Protein AF-A0AAW1GPB8-F1 (afdb_monomer_lite)

Sequence (191 aa):
MKRQASEWEELHIPHSIRSIVCLNLPSFSGGLN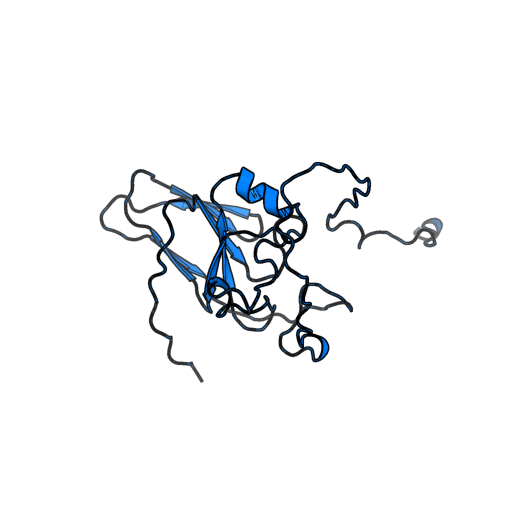PWGTPNKNKKRDRNFTPPYVDDGLIEVVGFRDAWHGLVLYAPNGHGTRLAQANRVRFEFRKGAADHTFMRIDGEPWKQPLPVDDDTVVVEISHHGQVNMLATHGCRSQSIRDPSSIDYGTNEDDKEDDASTAEGEEWRKFGAADTFKIPDEVDISHLS

pLDDT: mean 78.83, std 20.44, range [31.64, 97.62]

Foldseek 3Di:
DPDPDDDDDDFDDPPLFDDKDKDLFCADDLRFGQPFQQDCVDPQRVPPHDHANPPLKIWMFTDRDVVLVCLSVPVRRHGHGRDIGNKDKDKAADDPDQWDWDDDPRRTDTGGGDPDRDIDMDMDHDDDDDDDDDDPPDSNHHPPPPVPPDPPPCPDDDPDDDDDDDDDDPPRRDPCVVVDDPPPDDPPPVD

Radius of gyration: 20.55 Å; chains: 1; bounding box: 51×50×59 Å

Structure (mmCIF, N/CA/C/O backbone):
data_AF-A0AAW1GPB8-F1
#
_entry.id   AF-A0AAW1GPB8-F1
#
loop_
_atom_site.group_PDB
_atom_site.id
_atom_site.type_symbol
_atom_site.label_atom_id
_atom_site.label_alt_id
_atom_site.label_comp_id
_atom_site.label_asym_id
_atom_site.label_entity_id
_atom_site.label_seq_id
_atom_site.pdbx_PDB_ins_code
_atom_site.Cartn_x
_atom_site.Cartn_y
_atom_site.Cartn_z
_atom_site.occupancy
_atom_site.B_iso_or_equiv
_atom_site.auth_seq_id
_atom_site.auth_comp_id
_atom_site.auth_asym_id
_atom_site.auth_atom_id
_atom_site.pdbx_PDB_model_num
ATOM 1 N N . MET A 1 1 ? -14.294 -19.078 -14.715 1.00 32.28 1 MET A N 1
ATOM 2 C CA . MET A 1 1 ? -14.268 -19.894 -13.480 1.00 32.28 1 MET A CA 1
ATOM 3 C C . MET A 1 1 ? -14.048 -18.965 -12.293 1.00 32.28 1 MET A C 1
ATOM 5 O O . MET A 1 1 ? -12.993 -18.352 -12.221 1.00 32.28 1 MET A O 1
ATOM 9 N N . LYS A 1 2 ? -15.044 -18.785 -11.415 1.00 34.56 2 LYS A N 1
ATOM 10 C CA . LYS A 1 2 ? -14.870 -18.048 -10.152 1.00 34.56 2 LYS A CA 1
ATOM 11 C C . LYS A 1 2 ? -13.983 -18.911 -9.248 1.00 34.56 2 LYS A C 1
ATOM 13 O O . LYS A 1 2 ? -14.438 -19.958 -8.799 1.00 34.56 2 LYS A O 1
ATOM 18 N N . ARG A 1 3 ? -12.711 -18.537 -9.063 1.00 44.81 3 ARG A N 1
ATOM 19 C CA . ARG A 1 3 ? -11.852 -19.151 -8.038 1.00 44.81 3 ARG A CA 1
ATOM 20 C C . ARG A 1 3 ? -12.560 -18.974 -6.689 1.00 44.81 3 ARG A C 1
ATOM 22 O O . ARG A 1 3 ? -13.048 -17.877 -6.419 1.00 44.81 3 ARG A O 1
ATOM 29 N N . GLN A 1 4 ? -12.680 -20.049 -5.905 1.00 45.06 4 GLN A N 1
ATOM 30 C CA . GLN A 1 4 ? -13.148 -19.976 -4.517 1.00 45.06 4 GLN A CA 1
ATOM 31 C C . GLN A 1 4 ? -12.375 -18.854 -3.821 1.00 45.06 4 GLN A C 1
ATOM 33 O O . GLN A 1 4 ? -11.147 -18.826 -3.901 1.00 45.06 4 GLN A O 1
ATOM 38 N N . ALA A 1 5 ? -13.091 -17.900 -3.226 1.00 53.66 5 ALA A N 1
ATOM 39 C CA . ALA A 1 5 ? -12.458 -16.878 -2.410 1.00 53.66 5 ALA A CA 1
ATOM 40 C C . ALA A 1 5 ? -11.720 -17.603 -1.280 1.00 53.66 5 ALA A C 1
ATOM 42 O O . ALA A 1 5 ? -12.337 -18.367 -0.537 1.00 53.66 5 ALA A O 1
ATOM 43 N N . SER A 1 6 ? -10.402 -17.422 -1.215 1.00 67.88 6 SER A N 1
ATOM 44 C CA . SER A 1 6 ? -9.627 -17.758 -0.027 1.00 67.88 6 SER A CA 1
ATOM 45 C C . SER A 1 6 ? -10.267 -17.073 1.180 1.00 67.88 6 SER A C 1
ATOM 47 O O . SER A 1 6 ? -10.778 -15.957 1.058 1.00 67.88 6 SER A O 1
ATOM 49 N N . GLU A 1 7 ? -10.273 -17.754 2.320 1.00 84.38 7 GLU A N 1
ATOM 50 C CA . GLU A 1 7 ? -10.731 -17.185 3.585 1.00 84.38 7 GLU A CA 1
ATOM 51 C C . GLU A 1 7 ? -9.918 -15.922 3.922 1.00 84.38 7 GLU A C 1
ATOM 53 O O . GLU A 1 7 ? -8.749 -15.810 3.544 1.00 84.38 7 GLU A O 1
ATOM 58 N N . TRP A 1 8 ? -10.551 -14.944 4.572 1.00 91.00 8 TRP A N 1
ATOM 59 C CA . TRP A 1 8 ? -9.852 -13.746 5.034 1.00 91.00 8 TRP A CA 1
ATOM 60 C C . TRP A 1 8 ? -8.882 -14.125 6.155 1.00 91.00 8 TRP A C 1
ATOM 62 O O . TRP A 1 8 ? -9.283 -14.771 7.119 1.00 91.00 8 TRP A O 1
ATOM 72 N N . GLU A 1 9 ? -7.628 -13.692 6.046 1.00 92.69 9 GLU A N 1
ATOM 73 C CA . GLU A 1 9 ? -6.621 -13.867 7.093 1.00 92.69 9 GLU A CA 1
ATOM 74 C C . GLU A 1 9 ? -6.455 -12.559 7.874 1.00 92.69 9 GLU A C 1
ATOM 76 O O . GLU A 1 9 ? -6.251 -11.492 7.286 1.00 92.69 9 GLU A O 1
ATOM 81 N N . GLU A 1 10 ? -6.554 -12.626 9.204 1.00 94.44 10 GLU A N 1
ATOM 82 C CA . GLU A 1 10 ? -6.296 -11.465 10.055 1.00 94.44 10 GLU A CA 1
ATOM 83 C C . GLU A 1 10 ? -4.803 -11.123 10.057 1.00 94.44 10 GLU A C 1
ATOM 85 O O . GLU A 1 10 ? -3.957 -11.908 10.486 1.00 94.44 10 GLU A O 1
ATOM 90 N N . LEU A 1 11 ? -4.478 -9.906 9.622 1.00 93.94 11 LEU A N 1
ATOM 91 C CA . LEU A 1 11 ? -3.113 -9.402 9.636 1.00 93.94 11 LEU A CA 1
ATOM 92 C C . LEU A 1 11 ? -2.834 -8.655 10.943 1.00 93.94 11 LEU A C 1
ATOM 94 O O . LEU A 1 11 ? -3.379 -7.577 11.188 1.00 93.94 11 LEU A O 1
ATOM 98 N N . HIS A 1 12 ? -1.934 -9.190 11.767 1.00 94.44 12 HIS A N 1
ATOM 99 C CA . HIS A 1 12 ? -1.470 -8.482 12.956 1.00 94.44 12 HIS A CA 1
ATOM 100 C C . HIS A 1 12 ? -0.603 -7.275 12.566 1.00 94.44 12 HIS A C 1
ATOM 102 O O . HIS A 1 12 ? 0.510 -7.428 12.060 1.00 94.44 12 HIS A O 1
ATOM 108 N N . ILE A 1 13 ? -1.094 -6.068 12.847 1.00 94.25 13 ILE A N 1
ATOM 109 C CA . ILE A 1 13 ? -0.357 -4.822 12.625 1.00 94.25 13 ILE A CA 1
ATOM 110 C C . ILE A 1 13 ? 0.398 -4.444 13.907 1.00 94.25 13 ILE A C 1
ATOM 112 O O . ILE A 1 13 ? -0.242 -4.214 14.936 1.00 94.25 13 ILE A O 1
ATOM 116 N N . PRO A 1 14 ? 1.740 -4.325 13.877 1.00 94.25 14 PRO A N 1
ATOM 117 C CA . PRO A 1 14 ? 2.493 -3.877 15.041 1.00 94.25 14 PRO A CA 1
ATOM 118 C C . PRO A 1 14 ? 2.040 -2.487 15.501 1.00 94.25 14 PRO A C 1
ATOM 120 O O . PRO A 1 14 ? 1.915 -1.576 14.685 1.00 94.25 14 PRO A O 1
ATOM 123 N N . HIS A 1 15 ? 1.904 -2.281 16.815 1.00 93.69 15 HIS A N 1
ATOM 124 C CA . HIS A 1 15 ? 1.490 -0.994 17.406 1.00 93.69 15 HIS A CA 1
ATOM 125 C C . HIS A 1 15 ? 2.378 0.207 17.029 1.00 93.69 15 HIS A C 1
ATOM 127 O O . HIS A 1 15 ? 1.981 1.355 17.214 1.00 93.69 15 HIS A O 1
ATOM 133 N N . SER A 1 16 ? 3.595 -0.037 16.535 1.00 95.94 16 SER A N 1
ATOM 134 C CA . SER A 1 16 ? 4.501 1.010 16.059 1.00 95.94 16 SER A CA 1
ATOM 135 C C . SER A 1 16 ? 4.127 1.565 14.683 1.00 95.94 16 SER A C 1
ATOM 137 O O . SER A 1 16 ? 4.617 2.634 14.330 1.00 95.94 16 SER A O 1
ATOM 139 N N . ILE A 1 17 ? 3.286 0.877 13.906 1.00 97.06 17 ILE A N 1
ATOM 140 C CA . ILE A 1 17 ? 2.813 1.344 12.602 1.00 97.06 17 ILE A CA 1
ATOM 141 C C . ILE A 1 17 ? 1.702 2.377 12.806 1.00 97.06 17 ILE A C 1
ATOM 143 O O . ILE A 1 17 ? 0.702 2.111 13.467 1.00 97.06 17 ILE A O 1
ATOM 147 N N . ARG A 1 18 ? 1.882 3.566 12.226 1.00 95.12 18 ARG A N 1
ATOM 148 C CA . ARG A 1 18 ? 0.949 4.700 12.316 1.00 95.12 18 ARG A CA 1
ATOM 149 C C . ARG A 1 18 ? 0.278 5.048 10.994 1.00 95.12 18 ARG A C 1
ATOM 151 O O . ARG A 1 18 ? -0.727 5.751 10.998 1.00 95.12 18 ARG A O 1
ATOM 158 N N . SER A 1 19 ? 0.813 4.574 9.874 1.00 95.38 19 SER A N 1
ATOM 159 C CA . SER A 1 19 ? 0.170 4.699 8.568 1.00 95.38 19 SER A CA 1
ATOM 160 C C . SER A 1 19 ? 0.422 3.465 7.714 1.00 95.38 19 SER A C 1
ATOM 162 O O . SER A 1 19 ? 1.450 2.799 7.842 1.00 95.38 19 SER A O 1
ATOM 164 N N . ILE A 1 20 ? -0.548 3.163 6.856 1.00 97.00 20 ILE A N 1
ATOM 165 C CA . ILE A 1 20 ? -0.522 2.037 5.927 1.00 97.00 20 ILE A CA 1
ATOM 166 C C . ILE A 1 20 ? -0.700 2.593 4.516 1.00 97.00 20 ILE A C 1
ATOM 168 O O . ILE A 1 20 ? -1.524 3.478 4.289 1.00 97.00 20 ILE A O 1
ATOM 172 N N . VAL A 1 21 ? 0.077 2.063 3.579 1.00 96.56 21 VAL A N 1
ATOM 173 C CA . VAL A 1 21 ? 0.001 2.349 2.150 1.00 96.56 21 VAL A CA 1
ATOM 174 C C . VAL A 1 21 ? -0.258 1.030 1.433 1.00 96.56 21 VAL A C 1
ATOM 176 O O . VAL A 1 21 ? 0.489 0.073 1.621 1.00 96.56 21 VAL A O 1
ATOM 179 N N . CYS A 1 22 ? -1.322 0.983 0.636 1.00 97.44 22 CYS A N 1
ATOM 180 C CA . CYS A 1 22 ? -1.606 -0.124 -0.275 1.00 97.44 22 CYS A CA 1
ATOM 181 C C . CYS A 1 22 ? -1.213 0.305 -1.688 1.00 97.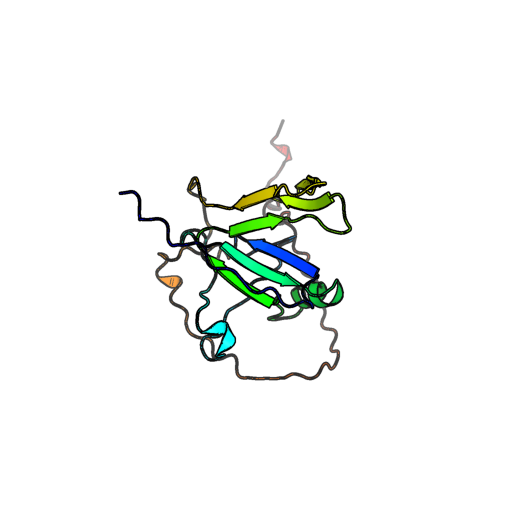44 22 CYS A C 1
ATOM 183 O O . CYS A 1 22 ? -1.585 1.401 -2.111 1.00 97.44 22 CYS A O 1
ATOM 185 N N . LEU A 1 23 ? -0.460 -0.526 -2.400 1.00 96.06 23 LEU A N 1
ATOM 186 C CA . LEU A 1 23 ? 0.069 -0.210 -3.723 1.00 96.06 23 LEU A CA 1
ATOM 187 C C . LEU A 1 23 ? -0.402 -1.252 -4.729 1.00 96.06 23 LEU A C 1
ATOM 189 O O . LEU A 1 23 ? -0.377 -2.442 -4.450 1.00 96.06 23 LEU A O 1
ATOM 193 N N . ASN A 1 24 ? -0.805 -0.770 -5.899 1.00 94.12 24 ASN A N 1
ATOM 194 C CA . ASN A 1 24 ? -1.038 -1.573 -7.103 1.00 94.12 24 ASN A CA 1
ATOM 195 C C . ASN A 1 24 ? 0.069 -1.345 -8.155 1.00 94.12 24 ASN A C 1
ATOM 197 O O . ASN A 1 24 ? 0.104 -1.982 -9.201 1.00 94.12 24 ASN A O 1
ATOM 201 N N . LEU A 1 25 ? 0.938 -0.358 -7.920 1.00 92.19 25 LEU A N 1
ATOM 202 C CA . LEU A 1 25 ? 2.023 0.030 -8.813 1.00 92.19 25 LEU A CA 1
ATOM 203 C C . LEU A 1 25 ? 3.332 0.107 -8.019 1.00 92.19 25 LEU A C 1
ATOM 205 O O . LEU A 1 25 ? 3.315 0.511 -6.854 1.00 92.19 25 LEU A O 1
ATOM 209 N N . PRO A 1 26 ? 4.488 -0.152 -8.656 1.00 88.19 26 PRO A N 1
ATOM 210 C CA . PRO A 1 26 ? 5.798 -0.177 -7.995 1.00 88.19 26 PRO A CA 1
ATOM 211 C C . PRO A 1 26 ? 6.351 1.223 -7.660 1.00 88.19 26 PRO A C 1
ATOM 213 O O . PRO A 1 26 ? 7.554 1.409 -7.441 1.00 88.19 26 PRO A O 1
ATOM 216 N N . SER A 1 27 ? 5.498 2.248 -7.676 1.00 88.88 27 SER A N 1
ATOM 217 C CA . SER A 1 27 ? 5.865 3.629 -7.388 1.00 88.88 27 SER A CA 1
ATOM 218 C C . SER A 1 27 ? 4.756 4.370 -6.652 1.00 88.88 27 SER A C 1
ATOM 220 O O . SER A 1 27 ? 3.581 4.223 -6.977 1.00 88.88 27 SER A O 1
ATOM 222 N N . PHE A 1 28 ? 5.151 5.229 -5.720 1.00 88.06 28 PHE A N 1
ATOM 223 C CA . PHE A 1 28 ? 4.284 6.043 -4.876 1.00 88.06 28 PHE A CA 1
ATOM 224 C C . PHE A 1 28 ? 4.793 7.489 -4.839 1.00 88.06 28 PHE A C 1
ATOM 226 O O . PHE A 1 28 ? 5.998 7.701 -4.882 1.00 88.06 28 PHE A O 1
ATOM 233 N N . SER A 1 29 ? 3.892 8.475 -4.746 1.00 79.56 29 SER A N 1
ATOM 234 C CA . SER A 1 29 ? 4.183 9.895 -4.450 1.00 79.56 29 SER A CA 1
ATOM 235 C C . SER A 1 29 ? 5.497 10.441 -5.036 1.00 79.56 29 SER A C 1
ATOM 237 O O . SER A 1 29 ? 6.520 10.483 -4.355 1.00 79.56 29 SER A O 1
ATOM 239 N N . GLY A 1 30 ? 5.475 10.891 -6.292 1.00 84.38 30 GLY A N 1
ATOM 240 C CA . GLY A 1 30 ? 6.669 11.457 -6.937 1.00 84.38 30 GLY A CA 1
ATOM 241 C C . GLY A 1 30 ? 7.707 10.415 -7.375 1.00 84.38 30 GLY A C 1
ATOM 242 O O . GLY A 1 30 ? 8.825 10.777 -7.716 1.00 84.38 30 GLY A O 1
ATOM 243 N N . GLY A 1 31 ? 7.344 9.127 -7.394 1.00 88.75 31 GLY A N 1
ATOM 244 C CA . GLY A 1 31 ? 8.199 8.051 -7.902 1.00 88.75 31 GLY A CA 1
ATOM 245 C C . GLY A 1 31 ? 8.978 7.287 -6.829 1.00 88.75 31 GLY A C 1
ATOM 246 O O . GLY A 1 31 ? 9.841 6.484 -7.163 1.00 88.75 31 GLY A O 1
ATOM 247 N N . LEU A 1 32 ? 8.684 7.467 -5.547 1.00 92.81 32 LEU A N 1
ATOM 248 C CA . LEU A 1 32 ? 9.299 6.700 -4.460 1.00 92.81 32 LEU A CA 1
ATOM 249 C C . LEU A 1 32 ? 8.911 5.214 -4.524 1.00 92.81 32 LEU A C 1
ATOM 251 O O . LEU A 1 32 ? 7.878 4.862 -5.093 1.00 92.81 32 LEU A O 1
ATOM 255 N N . ASN A 1 33 ? 9.728 4.329 -3.945 1.00 93.69 33 ASN A N 1
ATOM 256 C CA . ASN A 1 33 ? 9.451 2.888 -3.876 1.00 93.69 33 ASN A CA 1
ATOM 257 C C . ASN A 1 33 ? 9.304 2.410 -2.417 1.00 93.69 33 ASN A C 1
ATOM 259 O O . ASN A 1 33 ? 10.260 1.903 -1.834 1.00 93.69 33 ASN A O 1
ATOM 263 N N . PRO A 1 34 ? 8.114 2.540 -1.812 1.00 95.12 34 PRO A N 1
ATOM 264 C CA . PRO A 1 34 ? 7.888 2.099 -0.439 1.00 95.12 34 PRO A CA 1
ATOM 265 C C . PRO A 1 34 ? 7.947 0.579 -0.247 1.00 95.12 34 PRO A C 1
ATOM 267 O O . PRO A 1 34 ? 8.213 0.140 0.871 1.00 95.12 34 PRO A O 1
ATOM 270 N N . TRP A 1 35 ? 7.749 -0.220 -1.302 1.00 95.62 35 TRP A N 1
ATOM 271 C CA . TRP A 1 35 ? 7.911 -1.675 -1.234 1.00 95.62 35 TRP A CA 1
ATOM 272 C C . TRP A 1 35 ? 9.380 -2.103 -1.269 1.00 95.62 35 TRP A C 1
ATOM 274 O O . TRP A 1 35 ? 9.752 -3.073 -0.613 1.00 95.62 35 TRP A O 1
ATOM 284 N N . GLY A 1 36 ? 10.238 -1.379 -1.990 1.00 92.50 36 GLY A N 1
ATOM 285 C CA . GLY A 1 36 ? 11.640 -1.745 -2.209 1.00 92.50 36 GLY A CA 1
ATOM 286 C C . GLY A 1 36 ? 11.794 -3.068 -2.969 1.00 92.50 36 GLY A C 1
ATOM 287 O O . GLY A 1 36 ? 10.903 -3.470 -3.716 1.00 92.50 36 GLY A O 1
ATOM 288 N N . THR A 1 37 ? 12.912 -3.759 -2.735 1.00 89.25 37 THR A N 1
ATOM 289 C CA . THR A 1 37 ? 13.203 -5.081 -3.314 1.00 89.25 37 THR A CA 1
ATOM 290 C C . THR A 1 37 ? 13.262 -6.126 -2.194 1.00 89.25 37 THR A C 1
ATOM 292 O O . THR A 1 37 ? 14.175 -6.070 -1.362 1.00 89.25 37 THR A O 1
ATOM 295 N N . PRO A 1 38 ? 12.290 -7.053 -2.095 1.00 87.38 38 PRO A N 1
ATOM 296 C CA . PRO A 1 38 ? 12.344 -8.129 -1.110 1.00 87.38 38 PRO A CA 1
ATOM 297 C C . PRO A 1 38 ? 13.578 -9.013 -1.311 1.00 87.38 38 PRO A C 1
ATOM 299 O O . PRO A 1 38 ? 13.844 -9.483 -2.413 1.00 87.38 38 PRO A O 1
ATOM 302 N N . ASN A 1 39 ? 14.320 -9.276 -0.234 1.00 84.62 39 ASN A N 1
ATOM 303 C CA . ASN A 1 39 ? 15.495 -10.142 -0.280 1.00 84.62 39 ASN A CA 1
ATOM 304 C C . ASN A 1 39 ? 15.131 -11.546 0.220 1.00 84.62 39 ASN A C 1
ATOM 306 O O . ASN A 1 39 ? 14.918 -11.747 1.414 1.00 84.62 39 ASN A O 1
ATOM 310 N N . LYS A 1 40 ? 15.126 -12.539 -0.677 1.00 80.56 40 LYS A N 1
ATOM 311 C CA . LYS A 1 40 ? 14.752 -13.933 -0.363 1.00 80.56 40 LYS A CA 1
ATOM 312 C C . LYS A 1 40 ? 15.633 -14.588 0.711 1.00 80.56 40 LYS A C 1
ATOM 314 O O . LYS A 1 40 ? 15.178 -15.521 1.373 1.00 80.56 40 LYS A O 1
ATOM 319 N N . ASN A 1 41 ? 16.855 -14.091 0.920 1.00 81.56 41 ASN A N 1
ATOM 320 C CA . ASN A 1 41 ? 17.758 -14.576 1.967 1.00 81.56 41 ASN A CA 1
ATOM 321 C C . ASN A 1 41 ? 17.312 -14.116 3.365 1.00 81.56 41 ASN A C 1
ATOM 323 O O . ASN A 1 41 ? 17.602 -14.774 4.366 1.00 81.56 41 ASN A O 1
ATOM 327 N N . LYS A 1 42 ? 16.558 -13.014 3.462 1.00 82.25 42 LYS A N 1
ATOM 328 C CA . LYS A 1 42 ? 16.006 -12.532 4.730 1.00 82.25 42 LYS A CA 1
ATOM 329 C C . LYS A 1 42 ? 14.742 -13.321 5.052 1.00 82.25 42 LYS A C 1
ATOM 331 O O . LYS A 1 42 ? 13.742 -13.244 4.346 1.00 82.25 42 LYS A O 1
ATOM 336 N N . LYS A 1 43 ? 14.743 -14.031 6.187 1.00 76.38 43 LYS A N 1
ATOM 337 C CA . LYS A 1 43 ? 13.608 -14.863 6.640 1.00 76.38 43 LYS A CA 1
ATOM 338 C C . LYS A 1 43 ? 12.261 -14.125 6.609 1.00 76.38 43 LYS A C 1
ATOM 340 O O . LYS A 1 43 ? 11.256 -14.730 6.257 1.00 76.38 43 LYS A O 1
ATOM 345 N N . ARG A 1 44 ? 12.257 -12.833 6.961 1.00 78.06 44 ARG A N 1
ATOM 346 C CA . ARG A 1 44 ? 11.061 -11.969 6.963 1.00 78.06 44 ARG A CA 1
ATOM 347 C C . ARG A 1 44 ? 10.509 -11.663 5.566 1.00 78.06 44 ARG A C 1
ATOM 349 O O . ARG A 1 44 ? 9.331 -11.371 5.447 1.00 78.06 44 ARG A O 1
ATOM 356 N N . ASP A 1 45 ? 11.359 -11.714 4.543 1.00 82.56 45 ASP A N 1
ATOM 357 C CA . ASP A 1 45 ? 11.040 -11.324 3.169 1.00 82.56 45 ASP A CA 1
ATOM 358 C C . ASP A 1 45 ? 10.850 -12.553 2.254 1.00 82.56 45 ASP A C 1
ATOM 360 O O . ASP A 1 45 ? 10.460 -12.412 1.101 1.00 82.56 45 ASP A O 1
ATOM 364 N N . ARG A 1 46 ? 11.081 -13.773 2.767 1.00 78.69 46 ARG A N 1
ATOM 365 C CA . ARG A 1 46 ? 11.070 -15.028 1.991 1.00 78.69 46 ARG A CA 1
ATOM 366 C C . ARG A 1 46 ? 9.758 -15.294 1.243 1.00 78.69 46 ARG A C 1
ATOM 368 O O . ARG A 1 46 ? 9.776 -15.981 0.227 1.00 78.69 46 ARG A O 1
ATOM 375 N N . ASN A 1 47 ? 8.647 -14.777 1.758 1.00 86.75 47 ASN A N 1
ATOM 376 C CA . ASN A 1 47 ? 7.315 -14.991 1.192 1.00 86.75 47 ASN A CA 1
ATOM 377 C C . ASN A 1 47 ? 6.844 -13.833 0.299 1.00 86.75 47 ASN A C 1
ATOM 379 O O . ASN A 1 47 ? 5.752 -13.920 -0.251 1.00 86.75 47 ASN A O 1
ATOM 383 N N . PHE A 1 48 ? 7.629 -12.761 0.168 1.00 92.88 48 PHE A N 1
ATOM 384 C CA . PHE A 1 48 ? 7.278 -11.603 -0.650 1.00 92.88 48 PHE A CA 1
ATOM 385 C C . PHE A 1 48 ? 7.930 -11.688 -2.024 1.00 92.88 48 PHE A C 1
ATOM 387 O O . PHE A 1 48 ? 9.080 -12.116 -2.158 1.00 92.88 48 PHE A O 1
ATOM 394 N N . THR A 1 49 ? 7.205 -11.243 -3.045 1.00 91.81 49 THR A N 1
ATOM 395 C CA . THR A 1 49 ? 7.731 -11.127 -4.404 1.00 91.81 49 THR A CA 1
ATOM 396 C C . THR A 1 49 ? 8.040 -9.671 -4.742 1.00 91.81 49 THR A C 1
ATOM 398 O O . THR A 1 49 ? 7.525 -8.746 -4.101 1.00 91.81 49 THR A O 1
ATOM 401 N N . PRO A 1 50 ? 8.881 -9.429 -5.761 1.00 91.75 50 PRO A N 1
ATOM 402 C CA . PRO A 1 50 ? 8.895 -8.137 -6.427 1.00 91.75 50 PRO A CA 1
ATOM 403 C C . PRO A 1 50 ? 7.472 -7.732 -6.865 1.00 91.75 50 PRO A C 1
ATOM 405 O O . PRO A 1 50 ? 6.650 -8.618 -7.121 1.00 91.75 50 PRO A O 1
ATOM 408 N N . PRO A 1 51 ? 7.180 -6.424 -6.923 1.00 92.12 51 PRO A N 1
ATOM 409 C CA . PRO A 1 51 ? 5.873 -5.917 -7.315 1.00 92.12 51 PRO A CA 1
ATOM 410 C C . PRO A 1 51 ? 5.726 -5.980 -8.839 1.00 92.12 51 PRO A C 1
ATOM 412 O O . PRO A 1 51 ? 6.581 -5.458 -9.563 1.00 92.12 51 PRO A O 1
ATOM 415 N N . TYR A 1 52 ? 4.635 -6.568 -9.328 1.00 91.56 52 TYR A N 1
ATOM 416 C CA . TYR A 1 52 ? 4.307 -6.611 -10.754 1.00 91.56 52 TYR A CA 1
ATOM 417 C C . TYR A 1 52 ? 2.943 -5.978 -11.012 1.00 91.56 52 TYR A C 1
ATOM 419 O O . TYR A 1 52 ? 2.035 -6.064 -10.199 1.00 91.56 52 TYR A O 1
ATOM 427 N N . VAL A 1 53 ? 2.762 -5.359 -12.180 1.00 91.31 53 VAL A N 1
ATOM 428 C CA . VAL A 1 53 ? 1.490 -4.674 -12.486 1.00 91.31 53 VAL A CA 1
ATOM 429 C C . VAL A 1 53 ? 0.352 -5.621 -12.877 1.00 91.31 53 VAL A C 1
ATOM 431 O O . VAL A 1 53 ? -0.791 -5.188 -13.029 1.00 91.31 53 VAL A O 1
ATOM 434 N N . ASP A 1 54 ? 0.657 -6.898 -13.109 1.00 90.88 54 ASP A N 1
ATOM 435 C CA . ASP A 1 54 ? -0.283 -7.890 -13.634 1.00 90.88 54 ASP A CA 1
ATOM 436 C C . ASP A 1 54 ? -0.249 -9.248 -12.914 1.00 90.88 54 ASP A C 1
ATOM 438 O O . ASP A 1 54 ? -0.807 -10.221 -13.427 1.00 90.88 54 ASP A O 1
ATOM 442 N N . ASP A 1 55 ? 0.341 -9.322 -11.718 1.00 91.56 55 ASP A N 1
ATOM 443 C CA . ASP A 1 55 ? 0.284 -10.515 -10.858 1.00 91.56 55 ASP A CA 1
ATOM 444 C C . ASP A 1 55 ? -1.027 -10.614 -10.047 1.00 91.56 55 ASP A C 1
ATOM 446 O O . ASP A 1 55 ? -1.389 -11.694 -9.570 1.00 91.56 55 ASP A O 1
ATOM 450 N N . GLY A 1 56 ? -1.780 -9.511 -9.961 1.00 92.00 56 GLY A N 1
ATOM 451 C CA . GLY A 1 56 ? -3.045 -9.420 -9.234 1.00 92.00 56 GLY A CA 1
ATOM 452 C C . GLY A 1 56 ? -2.870 -9.333 -7.719 1.00 92.00 56 GLY A C 1
ATOM 453 O O . GLY A 1 56 ? -3.766 -9.767 -6.986 1.00 92.00 56 GLY A O 1
ATOM 454 N N . LEU A 1 57 ? -1.718 -8.838 -7.268 1.00 94.00 57 LEU A N 1
ATOM 455 C CA . LEU A 1 57 ? -1.395 -8.614 -5.872 1.00 94.00 57 LEU A CA 1
ATOM 456 C C . LEU A 1 57 ? -1.348 -7.114 -5.548 1.00 94.00 57 LEU A C 1
ATOM 458 O O . LEU A 1 57 ? -1.093 -6.266 -6.396 1.00 94.00 57 LEU A O 1
ATOM 462 N N . ILE A 1 58 ? -1.619 -6.811 -4.283 1.00 95.88 58 ILE A N 1
ATOM 463 C CA . ILE A 1 58 ? -1.518 -5.490 -3.673 1.00 95.88 58 ILE A CA 1
ATOM 464 C C . ILE A 1 58 ? -0.424 -5.567 -2.616 1.00 95.88 58 ILE A C 1
ATOM 466 O O . ILE A 1 58 ? -0.508 -6.379 -1.686 1.00 95.88 58 ILE A O 1
ATOM 470 N N . GLU A 1 59 ? 0.569 -4.692 -2.714 1.00 97.12 59 GLU A N 1
ATOM 471 C CA . GLU A 1 59 ? 1.605 -4.542 -1.699 1.00 97.12 59 GLU A CA 1
ATOM 472 C C . GLU A 1 59 ? 1.104 -3.671 -0.543 1.00 97.12 59 GLU A C 1
ATOM 474 O O . GLU A 1 59 ? 0.708 -2.519 -0.732 1.00 97.12 59 GLU A O 1
ATOM 479 N N . VAL A 1 60 ? 1.160 -4.199 0.682 1.00 97.62 60 VAL A N 1
ATOM 480 C CA . VAL A 1 60 ? 0.760 -3.488 1.902 1.00 97.62 60 VAL A CA 1
ATOM 481 C C . VAL A 1 60 ? 2.003 -3.113 2.702 1.00 97.62 60 VAL A C 1
ATOM 483 O O . VAL A 1 60 ? 2.733 -3.976 3.198 1.00 97.62 60 VAL A O 1
ATOM 486 N N . VAL A 1 61 ? 2.235 -1.810 2.855 1.00 97.50 61 VAL A N 1
ATOM 487 C CA . VAL A 1 61 ? 3.419 -1.239 3.512 1.00 97.50 61 VAL A CA 1
ATOM 488 C C . VAL A 1 61 ? 3.018 -0.370 4.698 1.00 97.50 61 VAL A C 1
ATOM 490 O O . VAL A 1 61 ? 2.111 0.448 4.596 1.00 97.50 61 VAL A O 1
ATOM 493 N N . GLY A 1 62 ? 3.717 -0.513 5.822 1.00 97.38 62 GLY A N 1
ATOM 494 C CA . GLY A 1 62 ? 3.521 0.283 7.031 1.00 97.38 62 GLY A CA 1
ATOM 495 C C . GLY A 1 62 ? 4.658 1.267 7.306 1.00 97.38 62 GLY A C 1
ATOM 496 O O . GLY A 1 62 ? 5.837 0.932 7.154 1.00 97.38 62 GLY A O 1
ATOM 497 N N . PHE A 1 63 ? 4.310 2.453 7.810 1.00 97.31 63 PHE A N 1
ATOM 498 C CA . PHE A 1 63 ? 5.254 3.454 8.312 1.00 97.31 63 PHE A CA 1
ATOM 499 C C . PHE A 1 63 ? 5.003 3.770 9.784 1.00 97.31 63 PHE A C 1
ATOM 501 O O . PHE A 1 63 ? 3.883 3.669 10.280 1.00 97.31 63 PHE A O 1
ATOM 508 N N . ARG A 1 64 ? 6.072 4.144 10.495 1.00 96.81 64 ARG A N 1
ATOM 509 C CA . ARG A 1 64 ? 6.035 4.381 11.948 1.00 96.81 64 ARG A CA 1
ATOM 510 C C . ARG A 1 64 ? 5.771 5.843 12.275 1.00 96.81 64 ARG A C 1
ATOM 512 O O . ARG A 1 64 ? 5.054 6.153 13.215 1.00 96.81 64 ARG A O 1
ATOM 519 N N . ASP A 1 65 ? 6.341 6.733 11.479 1.00 94.25 65 ASP A N 1
ATOM 520 C CA . ASP A 1 65 ? 6.266 8.179 11.624 1.00 94.25 65 ASP A CA 1
ATOM 521 C C . ASP A 1 65 ? 6.799 8.845 10.342 1.00 94.25 65 ASP A C 1
ATOM 523 O O . ASP A 1 65 ? 7.128 8.173 9.357 1.00 94.25 65 ASP A O 1
ATOM 527 N N . ALA A 1 66 ? 6.873 10.176 10.355 1.00 91.88 66 ALA A N 1
ATOM 528 C CA . ALA A 1 66 ? 7.396 10.960 9.243 1.00 91.88 66 ALA A CA 1
ATOM 529 C C . ALA A 1 66 ? 8.887 10.691 8.962 1.00 91.88 66 ALA A C 1
ATOM 531 O O . ALA A 1 66 ? 9.294 10.746 7.805 1.00 91.88 66 ALA A O 1
ATOM 532 N N . TRP A 1 67 ? 9.687 10.348 9.979 1.00 92.44 67 TRP A N 1
ATOM 533 C CA . TRP A 1 67 ? 11.108 10.034 9.800 1.00 92.44 67 TRP A CA 1
ATOM 534 C C . TRP A 1 67 ? 11.308 8.700 9.099 1.00 92.44 67 TRP A C 1
ATOM 536 O O . TRP A 1 67 ? 12.108 8.612 8.173 1.00 92.44 67 TRP A O 1
ATOM 546 N N . HIS A 1 68 ? 10.510 7.690 9.447 1.00 93.00 68 HIS A N 1
ATOM 547 C CA . HIS A 1 68 ? 10.454 6.453 8.680 1.00 93.00 68 HIS A CA 1
ATOM 548 C C . HIS A 1 68 ? 10.004 6.724 7.235 1.00 93.00 68 HIS A C 1
ATOM 550 O O . HIS A 1 68 ? 10.473 6.062 6.324 1.00 93.00 68 HIS A O 1
ATOM 556 N N . GLY A 1 69 ? 9.156 7.726 6.989 1.00 91.94 69 GLY A N 1
ATOM 557 C CA . GLY A 1 69 ? 8.823 8.161 5.628 1.00 91.94 69 GLY A CA 1
ATOM 558 C C . GLY A 1 69 ? 10.014 8.724 4.838 1.00 91.94 69 GLY A C 1
ATOM 559 O O . GLY A 1 69 ? 10.083 8.527 3.627 1.00 91.94 69 GLY A O 1
ATOM 560 N N . LEU A 1 70 ? 10.979 9.376 5.499 1.00 93.94 70 LEU A N 1
ATOM 561 C CA . LEU A 1 70 ? 12.159 9.932 4.825 1.00 93.94 70 LEU A CA 1
ATOM 562 C C . LEU A 1 70 ? 13.138 8.867 4.328 1.00 93.94 70 LEU A C 1
ATOM 564 O O . LEU A 1 70 ? 13.912 9.152 3.416 1.00 93.94 70 LEU A O 1
ATOM 568 N N . VAL A 1 71 ? 13.091 7.640 4.861 1.00 93.38 71 VAL A N 1
ATOM 569 C CA . VAL A 1 71 ? 13.986 6.570 4.389 1.00 93.38 71 VAL A CA 1
ATOM 570 C C . VAL A 1 71 ? 13.770 6.274 2.908 1.00 93.38 71 VAL A C 1
ATOM 572 O O . VAL A 1 71 ? 14.693 5.823 2.255 1.00 93.38 71 VAL A O 1
ATOM 575 N N . LEU A 1 72 ? 12.594 6.587 2.351 1.00 93.31 72 LEU A N 1
ATOM 576 C CA . LEU A 1 72 ? 12.295 6.391 0.931 1.00 93.31 72 LEU A CA 1
ATOM 577 C C . LEU A 1 72 ? 13.185 7.216 -0.013 1.00 93.31 72 LEU A C 1
ATOM 579 O O . LEU A 1 72 ? 13.208 6.934 -1.208 1.00 93.31 72 LEU A O 1
ATOM 583 N N . TYR A 1 73 ? 13.891 8.225 0.505 1.00 92.06 73 TYR A N 1
ATOM 584 C CA . TYR A 1 73 ? 14.877 9.004 -0.248 1.00 92.06 73 TYR A CA 1
ATOM 585 C C . TYR A 1 73 ? 16.293 8.415 -0.183 1.00 92.06 73 TYR A C 1
ATOM 587 O O . TYR A 1 73 ? 17.162 8.848 -0.935 1.00 92.06 73 TYR A O 1
ATOM 595 N N . ALA A 1 74 ? 16.543 7.451 0.705 1.00 91.38 74 ALA A N 1
ATOM 596 C CA . ALA A 1 74 ? 17.823 6.764 0.793 1.00 91.38 74 ALA A CA 1
ATOM 597 C C . ALA A 1 74 ? 17.894 5.606 -0.221 1.00 91.38 74 ALA A C 1
ATOM 599 O O . ALA A 1 74 ? 16.866 4.986 -0.522 1.00 91.38 74 ALA A O 1
ATOM 600 N N . PRO A 1 75 ? 19.098 5.248 -0.707 1.00 87.94 75 PRO A N 1
ATOM 601 C CA . PRO A 1 75 ? 19.294 4.023 -1.474 1.00 87.94 75 PRO A CA 1
ATOM 602 C C . PRO A 1 75 ? 18.746 2.818 -0.704 1.00 87.94 75 PRO A C 1
ATOM 604 O O . PRO A 1 75 ? 18.995 2.676 0.492 1.00 87.94 75 PRO A O 1
ATOM 607 N N . ASN A 1 76 ? 17.975 1.963 -1.377 1.00 86.25 76 ASN A N 1
ATOM 608 C CA . ASN A 1 76 ? 17.359 0.762 -0.799 1.00 86.25 76 ASN A CA 1
ATOM 609 C C . ASN A 1 76 ? 16.406 1.005 0.391 1.00 86.25 76 ASN A C 1
ATOM 611 O O . ASN A 1 76 ? 15.935 0.047 1.012 1.00 86.25 76 ASN A O 1
ATOM 615 N N . GLY A 1 77 ? 16.073 2.259 0.699 1.00 91.31 77 GLY A N 1
ATOM 616 C CA . GLY A 1 77 ? 15.146 2.594 1.765 1.00 91.31 77 GLY A CA 1
ATOM 617 C C . GLY A 1 77 ? 13.707 2.250 1.392 1.00 91.31 77 GLY A C 1
ATOM 618 O O . GLY A 1 77 ? 13.212 2.589 0.319 1.00 91.31 77 GLY A O 1
ATOM 619 N N . HIS A 1 78 ? 13.025 1.549 2.291 1.00 94.94 78 HIS A N 1
ATOM 620 C CA . HIS A 1 78 ? 11.672 1.054 2.075 1.00 94.94 78 HIS A CA 1
ATOM 621 C C . HIS A 1 78 ? 10.885 1.052 3.391 1.00 94.94 78 HIS A C 1
ATOM 623 O O . HIS A 1 78 ? 11.468 1.076 4.477 1.00 94.94 78 HIS A O 1
ATOM 629 N N . GLY A 1 79 ? 9.556 0.998 3.307 1.00 95.38 79 GLY A N 1
ATOM 630 C CA . GLY A 1 79 ? 8.703 0.878 4.488 1.00 95.38 79 GLY A CA 1
ATOM 631 C C . GLY A 1 79 ? 8.684 -0.546 5.050 1.00 95.38 79 GLY A C 1
ATOM 632 O O . GLY A 1 79 ? 9.324 -1.467 4.541 1.00 95.38 79 GLY A O 1
ATOM 633 N N . THR A 1 80 ? 7.925 -0.779 6.116 1.00 95.69 80 THR A N 1
ATOM 634 C CA . THR A 1 80 ? 7.755 -2.143 6.640 1.00 95.69 80 THR A CA 1
ATOM 635 C C . THR A 1 80 ? 6.796 -2.921 5.740 1.00 95.69 80 THR A C 1
ATOM 637 O O . THR A 1 80 ? 5.632 -2.550 5.654 1.00 95.69 80 THR A O 1
ATOM 640 N N . ARG A 1 81 ? 7.253 -3.997 5.087 1.00 96.25 81 ARG A N 1
ATOM 641 C CA . ARG A 1 81 ? 6.380 -4.903 4.317 1.00 96.25 81 ARG A CA 1
ATOM 642 C C . ARG A 1 81 ? 5.480 -5.667 5.284 1.00 96.25 81 ARG A C 1
ATOM 644 O O . ARG A 1 81 ? 5.987 -6.371 6.155 1.00 96.25 81 ARG A O 1
ATOM 651 N N . LEU A 1 82 ? 4.171 -5.474 5.167 1.00 96.06 82 LEU A N 1
ATOM 652 C CA . LEU A 1 82 ? 3.183 -6.075 6.063 1.00 96.06 82 LEU A CA 1
ATOM 653 C C . LEU A 1 82 ? 2.536 -7.299 5.420 1.00 96.06 82 LEU A C 1
ATOM 655 O O . LEU A 1 82 ? 2.446 -8.344 6.053 1.00 96.06 82 LEU A O 1
ATOM 659 N N . ALA A 1 83 ? 2.113 -7.173 4.164 1.00 95.94 83 ALA A N 1
ATOM 660 C CA . ALA A 1 83 ? 1.486 -8.249 3.411 1.00 95.94 83 ALA A CA 1
ATOM 661 C C . ALA A 1 83 ? 1.596 -8.000 1.903 1.00 95.94 83 ALA A C 1
ATOM 663 O O . ALA A 1 83 ? 1.854 -6.880 1.462 1.00 95.94 83 ALA A O 1
ATOM 664 N N . GLN A 1 84 ? 1.352 -9.054 1.131 1.00 95.81 84 GLN A N 1
ATOM 665 C CA . GLN A 1 84 ? 1.109 -8.997 -0.304 1.00 95.81 84 GLN A CA 1
ATOM 666 C C . GLN A 1 84 ? -0.102 -9.892 -0.585 1.00 95.81 84 GLN A C 1
ATOM 668 O O . GLN A 1 84 ? -0.080 -11.073 -0.233 1.00 95.81 84 GLN A O 1
ATOM 673 N N . ALA A 1 85 ? -1.195 -9.329 -1.105 1.00 95.06 85 ALA A N 1
ATOM 674 C CA . ALA A 1 85 ? -2.490 -10.018 -1.131 1.00 95.06 85 ALA A CA 1
ATOM 675 C C . ALA A 1 85 ? -3.349 -9.638 -2.341 1.00 95.06 85 ALA A C 1
ATOM 677 O O . ALA A 1 85 ? -3.238 -8.542 -2.870 1.00 95.06 85 ALA A O 1
ATOM 678 N N . ASN A 1 86 ? -4.266 -10.520 -2.745 1.00 93.44 86 ASN A N 1
ATOM 679 C CA . ASN A 1 86 ? -5.190 -10.261 -3.862 1.00 93.44 86 ASN A CA 1
ATOM 680 C C . ASN A 1 86 ? -6.330 -9.280 -3.519 1.00 93.44 86 ASN A C 1
ATOM 682 O O . ASN A 1 86 ? -6.979 -8.725 -4.412 1.00 93.44 86 ASN A O 1
ATOM 686 N N . ARG A 1 87 ? -6.614 -9.121 -2.224 1.00 95.06 87 ARG A N 1
ATOM 687 C CA . ARG A 1 87 ? -7.657 -8.272 -1.659 1.00 95.06 87 ARG A CA 1
ATOM 688 C C . ARG A 1 87 ? -7.228 -7.820 -0.278 1.00 95.06 87 ARG A C 1
ATOM 690 O O . ARG A 1 87 ? -6.610 -8.581 0.463 1.00 95.06 87 ARG A O 1
ATOM 697 N N . VAL A 1 88 ? -7.613 -6.605 0.081 1.00 96.94 88 VAL A N 1
ATOM 698 C CA . VAL A 1 88 ? -7.353 -6.023 1.397 1.00 96.94 88 VAL A CA 1
ATOM 699 C C . VAL A 1 88 ? -8.673 -5.531 1.966 1.00 96.94 88 VAL A C 1
ATOM 701 O O . VAL A 1 88 ? -9.402 -4.808 1.293 1.00 96.94 88 VAL A O 1
ATOM 704 N N . ARG A 1 89 ? -8.985 -5.911 3.204 1.00 96.19 89 ARG A N 1
ATOM 705 C CA . ARG A 1 89 ? -10.179 -5.455 3.915 1.00 96.19 89 ARG A CA 1
ATOM 706 C C . ARG A 1 89 ? -9.763 -4.744 5.194 1.00 96.19 89 ARG A C 1
ATOM 708 O O . ARG A 1 89 ? -9.215 -5.362 6.100 1.00 96.19 89 ARG A O 1
ATOM 715 N N . PHE A 1 90 ? -10.067 -3.457 5.272 1.00 95.25 90 PHE A N 1
ATOM 716 C CA . PHE A 1 90 ? -9.986 -2.688 6.505 1.00 95.25 90 PHE A CA 1
ATOM 717 C C . PHE A 1 90 ? -11.339 -2.743 7.201 1.00 95.25 90 PHE A C 1
ATOM 719 O O . PHE A 1 90 ? -12.344 -2.315 6.638 1.00 95.25 90 PHE A O 1
ATOM 726 N N . GLU A 1 91 ? -11.363 -3.271 8.420 1.00 93.62 91 GLU A N 1
ATOM 727 C CA . GLU A 1 91 ? -12.523 -3.216 9.302 1.00 93.62 91 GLU A CA 1
ATOM 728 C C . GLU A 1 91 ? -12.242 -2.212 10.412 1.00 93.62 91 GLU A C 1
ATOM 730 O O . GLU A 1 91 ? -11.399 -2.430 11.284 1.00 93.62 91 GLU A O 1
ATOM 735 N N . PHE A 1 92 ? -12.941 -1.088 10.363 1.00 91.50 92 PHE A N 1
ATOM 736 C CA . PHE A 1 92 ? -12.869 -0.081 11.398 1.00 91.50 92 PHE A CA 1
ATOM 737 C C . PHE A 1 92 ? -13.918 -0.370 12.461 1.00 91.50 92 PHE A C 1
ATOM 739 O O . PHE A 1 92 ? -15.109 -0.501 12.170 1.00 91.50 92 PHE A O 1
ATOM 746 N N . ARG A 1 93 ? -13.450 -0.436 13.705 1.00 88.75 93 ARG A N 1
ATOM 747 C CA . ARG A 1 93 ? -14.274 -0.599 14.901 1.00 88.75 93 ARG A CA 1
ATOM 748 C C . ARG A 1 93 ? -14.341 0.715 15.659 1.00 88.75 93 ARG A C 1
ATOM 750 O O . ARG A 1 93 ? -13.477 1.580 15.494 1.00 88.75 93 ARG A O 1
ATOM 757 N N . LYS A 1 94 ? -15.352 0.837 16.514 1.00 85.12 94 LYS A N 1
ATOM 758 C CA . LYS A 1 94 ? -15.520 1.985 17.398 1.00 85.12 94 LYS A CA 1
ATOM 759 C C . LYS A 1 94 ? -14.238 2.256 18.187 1.00 85.12 94 LYS A C 1
ATOM 761 O O . LYS A 1 94 ? -13.670 1.359 18.811 1.00 85.12 94 LYS A O 1
ATOM 766 N N . GLY A 1 95 ? -13.801 3.509 18.166 1.00 83.38 95 GLY A N 1
ATOM 767 C CA . GLY A 1 95 ? -12.588 3.962 18.837 1.00 83.38 95 GLY A CA 1
ATOM 768 C C . GLY A 1 95 ? -12.733 5.378 19.385 1.00 83.38 95 GLY A C 1
ATOM 769 O O . GLY A 1 95 ? -13.834 5.903 19.513 1.00 83.38 95 GLY A O 1
ATOM 770 N N . ALA A 1 96 ? -11.602 6.002 19.717 1.00 79.44 96 ALA A N 1
ATOM 771 C CA . ALA A 1 96 ? -11.571 7.375 20.231 1.00 79.44 96 ALA A CA 1
ATOM 772 C C . ALA A 1 96 ? -11.771 8.451 19.144 1.00 79.44 96 ALA A C 1
ATOM 774 O O . ALA A 1 96 ? -11.994 9.612 19.477 1.00 79.44 96 ALA A O 1
ATOM 775 N N . ALA A 1 97 ? -11.660 8.083 17.865 1.00 86.56 97 ALA A N 1
ATOM 776 C CA . ALA A 1 97 ? -11.822 8.981 16.727 1.00 86.56 97 ALA A CA 1
ATOM 777 C C . ALA A 1 97 ? -13.152 8.716 16.007 1.00 86.56 97 ALA A C 1
ATOM 779 O O . ALA A 1 97 ? -13.593 7.574 15.905 1.00 86.56 97 ALA A O 1
ATOM 780 N N . ASP A 1 98 ? -13.754 9.775 15.476 1.00 90.31 98 ASP A N 1
ATOM 781 C CA . ASP A 1 98 ? -14.997 9.771 14.693 1.00 90.31 98 ASP A CA 1
ATOM 782 C C . ASP A 1 98 ? -14.748 9.652 13.177 1.00 90.31 98 ASP A C 1
ATOM 784 O O . ASP A 1 98 ? -15.668 9.399 12.401 1.00 90.31 98 ASP A O 1
ATOM 788 N N . HIS A 1 99 ? -13.502 9.830 12.733 1.00 92.38 99 HIS A N 1
ATOM 789 C CA . HIS A 1 99 ? -13.097 9.686 11.339 1.00 92.38 99 HIS A CA 1
ATOM 790 C C . HIS A 1 99 ? -11.640 9.231 11.208 1.00 92.38 99 HIS A C 1
ATOM 792 O O . HIS A 1 99 ? -10.811 9.456 12.090 1.00 92.38 99 HIS A O 1
ATOM 798 N N . THR A 1 100 ? -11.319 8.640 10.060 1.00 92.00 100 THR A N 1
ATOM 799 C CA . THR A 1 100 ? -9.953 8.374 9.608 1.00 92.00 100 THR A CA 1
ATOM 800 C C . THR A 1 100 ? -9.676 9.124 8.306 1.00 92.00 100 THR A C 1
ATOM 802 O O . THR A 1 100 ? -10.563 9.300 7.466 1.00 92.00 100 THR A O 1
ATOM 805 N N . PHE A 1 101 ? -8.446 9.609 8.144 1.00 94.00 101 PHE A N 1
ATOM 806 C CA . PHE A 1 101 ? -8.017 10.288 6.925 1.00 94.00 101 PHE A CA 1
ATOM 807 C C . PHE A 1 101 ? -7.332 9.293 5.998 1.00 94.00 101 PHE A C 1
ATOM 809 O O . PHE A 1 101 ? -6.332 8.672 6.352 1.00 94.00 101 PHE A O 1
ATOM 816 N N . MET A 1 102 ? -7.868 9.180 4.794 1.00 95.38 102 MET A N 1
ATOM 817 C CA . MET A 1 102 ? -7.406 8.292 3.741 1.00 95.38 102 MET A CA 1
ATOM 818 C C . MET A 1 102 ? -7.057 9.113 2.498 1.00 95.38 102 MET A C 1
ATOM 820 O O . MET A 1 102 ? -7.402 10.293 2.383 1.00 95.38 102 MET A O 1
ATOM 824 N N . ARG A 1 103 ? -6.344 8.489 1.562 1.00 94.81 103 ARG A N 1
ATOM 825 C CA . ARG A 1 103 ? -6.115 9.027 0.220 1.00 94.81 103 ARG A CA 1
ATOM 826 C C . ARG A 1 103 ? -6.254 7.908 -0.800 1.00 94.81 103 ARG A C 1
ATOM 828 O O . ARG A 1 103 ? -5.768 6.810 -0.542 1.00 94.81 103 ARG A O 1
ATOM 835 N N . ILE A 1 104 ? -6.882 8.198 -1.933 1.00 94.12 104 ILE A N 1
ATOM 836 C CA . ILE A 1 104 ? -7.019 7.270 -3.062 1.00 94.12 104 ILE A CA 1
ATOM 837 C C . ILE A 1 104 ? -6.447 7.967 -4.288 1.00 94.12 104 ILE A C 1
ATOM 839 O O . ILE A 1 104 ? -6.909 9.045 -4.635 1.00 94.12 104 ILE A O 1
ATOM 843 N N . ASP A 1 105 ? -5.410 7.394 -4.898 1.00 91.44 105 ASP A N 1
ATOM 844 C CA . ASP A 1 105 ? -4.755 7.924 -6.106 1.00 91.44 105 ASP A CA 1
ATOM 845 C C . ASP A 1 105 ? -4.398 9.425 -6.048 1.00 91.44 105 ASP A C 1
ATOM 847 O O . ASP A 1 105 ? -4.353 10.123 -7.055 1.00 91.44 105 ASP A O 1
ATOM 851 N N . GLY A 1 106 ? -4.096 9.921 -4.842 1.00 90.62 106 GLY A N 1
ATOM 852 C CA . GLY A 1 106 ? -3.756 11.323 -4.569 1.00 90.62 106 GLY A CA 1
ATOM 853 C C . GLY A 1 106 ? -4.906 12.158 -4.001 1.00 90.62 106 GLY A C 1
ATOM 854 O O . GLY A 1 106 ? -4.641 13.152 -3.322 1.00 90.62 106 GLY A O 1
ATOM 855 N N . GLU A 1 107 ? -6.151 11.718 -4.165 1.00 94.69 107 GLU A N 1
ATOM 856 C CA . GLU A 1 107 ? -7.336 12.437 -3.705 1.00 94.69 107 GLU A CA 1
ATOM 857 C C . GLU A 1 107 ? -7.592 12.211 -2.208 1.00 94.69 107 GLU A C 1
ATOM 859 O O . GLU A 1 107 ? -7.600 11.064 -1.742 1.00 94.69 107 GLU A O 1
ATOM 864 N N . PRO A 1 108 ? -7.794 13.276 -1.413 1.00 95.94 108 PRO A N 1
ATOM 865 C CA . PRO A 1 108 ? -8.081 13.157 0.009 1.00 95.94 108 PRO A CA 1
ATOM 866 C C . PRO A 1 108 ? -9.486 12.604 0.260 1.00 95.94 108 PRO A C 1
ATOM 868 O O . PRO A 1 108 ? -10.467 13.045 -0.332 1.00 95.94 108 PRO A O 1
ATOM 871 N N . TRP A 1 109 ? -9.597 11.693 1.225 1.00 95.56 109 TRP A N 1
ATOM 872 C CA . TRP A 1 109 ? -10.861 11.087 1.627 1.00 95.56 109 TRP A CA 1
ATOM 873 C C . TRP A 1 109 ? -10.981 11.028 3.151 1.00 95.56 109 TRP A C 1
ATOM 875 O O . TRP A 1 109 ? -10.167 10.412 3.835 1.00 95.56 109 TRP A O 1
ATOM 885 N N . LYS A 1 110 ? -12.003 11.684 3.706 1.00 95.19 110 LYS A N 1
ATOM 886 C CA . LYS A 1 110 ? -12.323 11.627 5.138 1.00 95.19 110 LYS A CA 1
ATOM 887 C C . LYS A 1 110 ? -13.380 10.547 5.364 1.00 95.19 110 LYS A C 1
ATOM 889 O O . LYS A 1 110 ? -14.548 10.784 5.074 1.00 95.19 110 LYS A O 1
ATOM 894 N N . GLN A 1 111 ? -12.975 9.386 5.869 1.00 94.31 111 GLN A N 1
ATOM 895 C CA . GLN A 1 111 ? -13.862 8.247 6.107 1.00 94.31 111 GLN A CA 1
ATOM 896 C C . GLN A 1 111 ? -14.429 8.305 7.536 1.00 94.31 111 GLN A C 1
ATOM 898 O O . GLN A 1 111 ? -13.651 8.221 8.490 1.00 94.31 111 GLN A O 1
ATOM 903 N N . PRO A 1 112 ? -15.756 8.437 7.721 1.00 92.19 112 PRO A N 1
ATOM 904 C CA . PRO A 1 112 ? -16.382 8.328 9.038 1.00 92.19 112 PRO A CA 1
ATOM 905 C C . PRO A 1 112 ? -16.149 6.951 9.672 1.00 92.19 112 PRO A C 1
ATOM 907 O O . PRO A 1 112 ? -16.149 5.935 8.972 1.00 92.19 112 PRO A O 1
ATOM 910 N N . LEU A 1 113 ? -15.965 6.922 10.989 1.00 92.44 113 LEU A N 1
ATOM 911 C CA . LEU A 1 113 ? -15.837 5.705 11.791 1.00 92.44 113 LEU A CA 1
ATOM 912 C C . LEU A 1 113 ? -17.156 5.411 12.527 1.00 92.44 113 LEU A C 1
ATOM 914 O O . LEU A 1 113 ? -17.943 6.335 12.749 1.00 92.44 113 LEU A O 1
ATOM 918 N N . PRO A 1 114 ? -17.431 4.144 12.890 1.00 89.25 114 PRO A N 1
ATOM 919 C CA . PRO A 1 114 ? -18.675 3.789 13.567 1.00 89.25 114 PRO A CA 1
ATOM 920 C C . PRO A 1 114 ? -18.754 4.415 14.969 1.00 89.25 114 PRO A C 1
ATOM 922 O O . PRO A 1 114 ? -17.754 4.514 15.686 1.00 89.25 114 PRO A O 1
ATOM 925 N N . VAL A 1 115 ? -19.959 4.845 15.350 1.00 84.50 115 VAL A N 1
ATOM 926 C CA . VAL A 1 115 ? -20.247 5.536 16.626 1.00 84.50 115 VAL A CA 1
ATOM 927 C C . VAL A 1 115 ? -20.770 4.554 17.691 1.00 84.50 115 VAL A C 1
ATOM 929 O O . VAL A 1 115 ? -20.562 4.730 18.899 1.00 84.50 115 VAL A O 1
ATOM 932 N N . ASP A 1 116 ? -21.424 3.493 17.245 1.00 84.81 116 ASP A N 1
ATOM 933 C CA . ASP A 1 116 ? -22.021 2.400 18.007 1.00 84.81 116 ASP A CA 1
ATOM 934 C C . ASP A 1 116 ? -21.303 1.072 17.703 1.00 84.81 116 ASP A C 1
ATOM 936 O O . ASP A 1 116 ? -20.124 1.075 17.344 1.00 84.81 116 ASP A O 1
ATOM 940 N N . ASP A 1 117 ? -21.967 -0.060 17.942 1.00 78.75 117 ASP A N 1
ATOM 941 C CA . ASP A 1 117 ? -21.398 -1.400 17.745 1.00 78.75 117 ASP A CA 1
ATOM 942 C C . ASP A 1 117 ? -21.334 -1.815 16.257 1.00 78.75 117 ASP A C 1
ATOM 944 O O . ASP A 1 117 ? -20.988 -2.957 15.945 1.00 78.75 117 ASP A O 1
ATOM 948 N N . ASP A 1 118 ? -21.631 -0.893 15.334 1.00 82.50 118 ASP A N 1
ATOM 949 C CA . ASP A 1 118 ? -21.482 -1.111 13.901 1.00 82.50 118 ASP A CA 1
ATOM 950 C C . ASP A 1 118 ? -20.005 -1.177 13.471 1.00 82.50 118 ASP A C 1
ATOM 952 O O . ASP A 1 118 ? -19.073 -0.756 14.164 1.00 82.50 118 ASP A O 1
ATOM 956 N N . THR A 1 119 ? -19.783 -1.710 12.269 1.00 87.31 119 THR A N 1
ATOM 957 C CA . THR A 1 119 ? -18.461 -1.765 11.636 1.00 87.31 119 THR A CA 1
ATOM 958 C C . THR A 1 119 ? -18.485 -1.027 10.309 1.00 87.31 119 THR A C 1
ATOM 960 O O . THR A 1 119 ? -19.409 -1.170 9.509 1.00 87.31 119 THR A O 1
ATOM 963 N N . VAL A 1 120 ? -17.443 -0.239 10.058 1.00 91.81 120 VAL A N 1
ATOM 964 C CA . VAL A 1 120 ? -17.210 0.361 8.742 1.00 91.81 120 VAL A CA 1
ATOM 965 C C . VAL A 1 120 ? -16.156 -0.472 8.038 1.00 91.81 120 VAL A C 1
ATOM 967 O O . VAL A 1 120 ? -15.068 -0.682 8.572 1.00 91.81 120 VAL A O 1
ATOM 970 N N . VAL A 1 121 ? -16.467 -0.936 6.830 1.00 93.50 121 VAL A N 1
ATOM 971 C CA . VAL A 1 121 ? -15.560 -1.764 6.034 1.00 93.50 121 VAL A CA 1
ATOM 972 C C . VAL A 1 121 ? -15.139 -1.022 4.775 1.00 93.50 121 VAL A C 1
ATOM 974 O O . VAL A 1 121 ? -15.980 -0.542 4.018 1.00 93.50 121 VAL A O 1
ATOM 977 N N . VAL A 1 122 ? -13.831 -0.980 4.531 1.00 94.88 122 VAL A N 1
ATOM 978 C CA . VAL A 1 122 ? -13.250 -0.563 3.252 1.00 94.88 122 VAL A CA 1
ATOM 979 C C . VAL A 1 122 ? -12.544 -1.768 2.641 1.00 94.88 122 VAL A C 1
ATOM 981 O O . VAL A 1 122 ? -11.584 -2.282 3.212 1.00 94.88 122 VAL A O 1
ATOM 984 N N . GLU A 1 123 ? -13.025 -2.227 1.488 1.00 95.38 123 GLU A N 1
ATOM 985 C CA . GLU A 1 123 ? -12.421 -3.329 0.731 1.00 95.38 123 GLU A CA 1
ATOM 986 C C . GLU A 1 123 ? -11.723 -2.792 -0.521 1.00 95.38 123 GLU A C 1
ATOM 988 O O . GLU A 1 123 ? -12.292 -2.014 -1.286 1.00 95.38 123 GLU A O 1
ATOM 993 N N . ILE A 1 124 ? -10.495 -3.251 -0.742 1.00 95.31 124 ILE A N 1
ATOM 994 C CA . ILE A 1 124 ? -9.706 -3.015 -1.945 1.00 95.31 124 ILE A CA 1
ATOM 995 C C . ILE A 1 124 ? -9.557 -4.357 -2.656 1.00 95.31 124 ILE A C 1
ATOM 997 O O . ILE A 1 124 ? -9.095 -5.338 -2.069 1.00 95.31 124 ILE A O 1
ATOM 1001 N N . SER A 1 125 ? -9.955 -4.412 -3.923 1.00 92.31 125 SER A N 1
ATOM 1002 C CA . SER A 1 125 ? -9.814 -5.602 -4.758 1.00 92.31 125 SER A CA 1
ATOM 1003 C C . SER A 1 125 ? -9.600 -5.218 -6.218 1.00 92.31 125 SER A C 1
ATOM 1005 O O . SER A 1 125 ? -10.066 -4.175 -6.677 1.00 92.31 125 SER A O 1
ATOM 1007 N N . HIS A 1 126 ? -8.924 -6.082 -6.973 1.00 88.81 126 HIS A N 1
ATOM 1008 C CA . HIS A 1 126 ? -8.840 -5.926 -8.421 1.00 88.81 126 HIS A CA 1
ATOM 1009 C C . HIS A 1 126 ? -10.198 -6.242 -9.064 1.00 88.81 126 HIS A C 1
ATOM 1011 O O . HIS A 1 126 ? -10.706 -7.359 -8.935 1.00 88.81 126 HIS A O 1
ATOM 1017 N N . HIS A 1 127 ? -10.776 -5.276 -9.784 1.00 82.25 127 HIS A N 1
ATOM 1018 C CA . HIS A 1 127 ? -12.059 -5.454 -10.478 1.00 82.25 127 HIS A CA 1
ATOM 1019 C C . HIS A 1 127 ? -11.953 -5.410 -12.010 1.00 82.25 127 HIS A C 1
ATOM 1021 O O . HIS A 1 127 ? -12.734 -6.062 -12.699 1.00 82.25 127 HIS A O 1
ATOM 1027 N N . GLY A 1 128 ? -10.972 -4.688 -12.552 1.00 73.69 128 GLY A N 1
ATOM 1028 C CA . GLY A 1 128 ? -10.736 -4.567 -13.989 1.00 73.69 128 GLY A CA 1
ATOM 1029 C C . GLY A 1 128 ? -9.246 -4.468 -14.294 1.00 73.69 128 GLY A C 1
ATOM 1030 O O . GLY A 1 128 ? -8.469 -4.011 -13.459 1.00 73.69 128 GLY A O 1
ATOM 1031 N N . GLN A 1 129 ? -8.853 -4.919 -15.483 1.00 79.62 129 GLN A N 1
ATOM 1032 C CA . GLN A 1 129 ? -7.496 -4.765 -16.001 1.00 79.62 129 GLN A CA 1
ATOM 1033 C C . GLN A 1 129 ? -7.549 -3.884 -17.244 1.00 79.62 129 GLN A C 1
ATOM 1035 O O . GLN A 1 129 ? -8.422 -4.053 -18.097 1.00 79.62 129 GLN A O 1
ATOM 1040 N N . VAL A 1 130 ? -6.612 -2.947 -17.335 1.00 85.00 130 VAL A N 1
ATOM 1041 C CA . VAL A 1 130 ? -6.439 -2.075 -18.496 1.00 85.00 130 VAL A CA 1
ATOM 1042 C C . VAL A 1 130 ? -5.063 -2.355 -19.079 1.00 85.00 130 VAL A C 1
ATOM 1044 O O . VAL A 1 130 ? -4.085 -2.471 -18.343 1.00 85.00 130 VAL A O 1
ATOM 1047 N N . ASN A 1 131 ? -4.981 -2.462 -20.404 1.00 87.06 131 ASN A N 1
ATOM 1048 C CA . ASN A 1 131 ? -3.694 -2.555 -21.081 1.00 87.06 131 ASN A CA 1
ATOM 1049 C C . ASN A 1 131 ? -3.026 -1.180 -21.065 1.00 87.06 131 ASN A C 1
ATOM 1051 O O . ASN A 1 131 ? -3.588 -0.212 -21.576 1.00 87.06 131 ASN A O 1
ATOM 1055 N N . MET A 1 132 ? -1.827 -1.108 -20.499 1.00 86.38 132 MET A N 1
ATOM 1056 C CA . MET A 1 132 ? -1.014 0.104 -20.478 1.00 86.38 132 MET A CA 1
ATOM 1057 C C . MET A 1 132 ? 0.151 -0.039 -21.454 1.00 86.38 132 MET A C 1
ATOM 1059 O O . MET A 1 132 ? 0.769 -1.099 -21.541 1.00 86.38 132 MET A O 1
ATOM 1063 N N . LEU A 1 133 ? 0.460 1.033 -22.183 1.00 88.88 133 LEU A N 1
ATOM 1064 C CA . LEU A 1 133 ? 1.687 1.103 -22.970 1.00 88.88 133 LEU A CA 1
ATOM 1065 C C . LEU A 1 133 ? 2.876 1.273 -22.024 1.00 88.88 133 LEU A C 1
ATOM 1067 O O . LEU A 1 133 ? 2.874 2.164 -21.177 1.00 88.88 133 LEU A O 1
ATOM 1071 N N . ALA A 1 134 ? 3.891 0.432 -22.192 1.00 85.81 134 ALA A N 1
ATOM 1072 C CA . ALA A 1 134 ? 5.133 0.506 -21.440 1.00 85.81 134 ALA A CA 1
ATOM 1073 C C . ALA A 1 134 ? 6.303 0.724 -22.398 1.00 85.81 134 ALA A C 1
ATOM 1075 O O . ALA A 1 134 ? 6.385 0.108 -23.462 1.00 85.81 134 ALA A O 1
ATOM 1076 N N . THR A 1 135 ? 7.209 1.616 -22.015 1.00 87.00 135 THR A N 1
ATOM 1077 C CA . THR A 1 135 ? 8.493 1.788 -22.691 1.00 87.00 135 THR A CA 1
ATOM 1078 C C . THR A 1 135 ? 9.501 0.762 -22.180 1.00 87.00 135 THR A C 1
ATOM 1080 O O . THR A 1 135 ? 9.359 0.206 -21.088 1.00 87.00 135 THR A O 1
ATOM 1083 N N . HIS A 1 136 ? 10.551 0.517 -22.964 1.00 83.44 136 HIS A N 1
ATOM 1084 C CA . HIS A 1 136 ? 11.661 -0.323 -22.525 1.00 83.44 136 HIS A CA 1
ATOM 1085 C C . HIS A 1 136 ? 12.305 0.251 -21.250 1.00 83.44 136 HIS A C 1
ATOM 1087 O O . HIS A 1 136 ? 12.567 1.451 -21.173 1.00 83.44 136 HI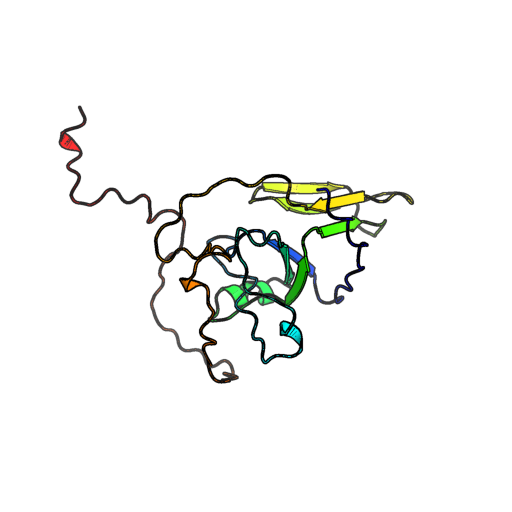S A O 1
ATOM 1093 N N . GLY A 1 137 ? 12.568 -0.604 -20.256 1.00 81.06 137 GLY A N 1
ATOM 1094 C CA . GLY A 1 137 ? 13.143 -0.193 -18.970 1.00 81.06 137 GLY A CA 1
ATOM 1095 C C . GLY A 1 137 ? 12.156 0.483 -18.010 1.00 81.06 137 GLY A C 1
ATOM 1096 O O . GLY A 1 137 ? 12.581 1.084 -17.024 1.00 81.06 137 GLY A O 1
ATOM 1097 N N . CYS A 1 138 ? 10.845 0.408 -18.272 1.00 86.12 138 CYS A N 1
ATOM 1098 C CA . CYS A 1 138 ? 9.838 0.896 -17.334 1.00 86.12 138 CYS A CA 1
ATOM 1099 C C . CYS A 1 138 ? 9.930 0.160 -15.984 1.00 86.12 138 CYS A C 1
ATOM 1101 O O . CYS A 1 138 ? 10.127 -1.053 -15.930 1.00 86.12 138 CYS A O 1
ATOM 1103 N N . ARG A 1 139 ? 9.727 0.895 -14.883 1.00 86.69 139 ARG A N 1
ATOM 1104 C CA . ARG A 1 139 ? 9.633 0.315 -13.531 1.00 86.69 139 ARG A CA 1
ATOM 1105 C C . ARG A 1 139 ? 8.407 -0.573 -13.352 1.00 86.69 139 ARG A C 1
ATOM 1107 O O . ARG A 1 139 ? 8.436 -1.494 -12.547 1.00 86.69 139 ARG A O 1
ATOM 1114 N N . SER A 1 140 ? 7.335 -0.266 -14.074 1.00 90.00 140 SER A N 1
ATOM 1115 C CA . SER A 1 140 ? 6.105 -1.049 -14.108 1.00 90.00 140 SER A CA 1
ATOM 1116 C C . SER A 1 140 ? 6.316 -2.287 -14.971 1.00 90.00 140 SER A C 1
ATOM 1118 O O . SER A 1 140 ? 6.061 -2.263 -16.173 1.00 90.00 140 SER A O 1
ATOM 1120 N N . GLN A 1 141 ? 6.825 -3.350 -14.352 1.00 89.62 141 GLN A N 1
ATOM 1121 C CA . GLN A 1 141 ? 7.123 -4.611 -15.025 1.00 89.62 141 GLN A CA 1
ATOM 1122 C C . GLN A 1 141 ? 5.938 -5.577 -14.973 1.00 89.62 141 GLN A C 1
ATOM 1124 O O . GLN A 1 141 ? 5.171 -5.600 -14.007 1.00 89.62 141 GLN A O 1
ATOM 1129 N N . SER A 1 142 ? 5.814 -6.391 -16.022 1.00 89.94 142 SER A N 1
ATOM 1130 C CA . SER A 1 142 ? 4.886 -7.522 -16.067 1.00 89.94 142 SER A CA 1
ATOM 1131 C C . SER A 1 142 ? 5.578 -8.785 -15.565 1.00 89.94 142 SER A C 1
ATOM 1133 O O . SER A 1 142 ? 6.722 -9.045 -15.935 1.00 89.94 142 SER A O 1
ATOM 1135 N N . ILE A 1 143 ? 4.861 -9.625 -14.816 1.00 89.38 143 ILE A N 1
ATOM 1136 C CA . ILE A 1 143 ? 5.346 -10.947 -14.382 1.00 89.38 143 ILE A CA 1
ATOM 1137 C C . ILE A 1 143 ? 5.620 -11.892 -15.568 1.00 89.38 143 ILE A C 1
ATOM 1139 O O . ILE A 1 143 ? 6.287 -12.915 -15.435 1.00 89.38 143 ILE A O 1
ATOM 1143 N N . ARG A 1 144 ? 5.077 -11.571 -16.748 1.00 86.38 144 ARG A N 1
ATOM 1144 C CA . ARG A 1 144 ? 5.246 -12.346 -17.984 1.00 86.38 144 ARG A CA 1
ATOM 1145 C C . ARG A 1 144 ? 6.405 -11.856 -18.847 1.00 86.38 144 ARG A C 1
ATOM 1147 O O . ARG A 1 144 ? 6.686 -12.482 -19.867 1.00 86.38 144 ARG A O 1
ATOM 1154 N N . ASP A 1 145 ? 7.053 -10.754 -18.480 1.00 82.69 145 ASP A N 1
ATOM 1155 C CA . ASP A 1 145 ? 8.210 -10.251 -19.213 1.00 82.69 145 ASP A CA 1
ATOM 1156 C C . ASP A 1 145 ? 9.400 -11.208 -19.000 1.00 82.69 145 ASP A C 1
ATOM 1158 O O . ASP A 1 145 ? 9.816 -11.409 -17.861 1.00 82.69 145 ASP A O 1
ATOM 1162 N N . PRO A 1 146 ? 9.979 -11.821 -20.045 1.00 67.38 146 PRO A N 1
ATOM 1163 C CA . PRO A 1 146 ? 11.106 -12.743 -19.896 1.00 67.38 146 PRO A CA 1
ATOM 1164 C C . PRO A 1 146 ? 12.372 -12.082 -19.321 1.00 67.38 146 PRO A C 1
ATOM 1166 O O . PRO A 1 146 ? 13.243 -12.791 -18.820 1.00 67.38 146 PRO A O 1
ATOM 1169 N N . SER A 1 147 ? 12.476 -10.748 -19.351 1.00 68.69 147 SER A N 1
ATOM 1170 C CA . SER A 1 147 ? 13.552 -10.003 -18.685 1.00 68.69 147 SER A CA 1
ATOM 1171 C C . SER A 1 147 ? 13.337 -9.822 -17.175 1.00 68.69 147 SER A C 1
ATOM 1173 O O . SER A 1 147 ? 14.275 -9.469 -16.467 1.00 68.69 147 SER A O 1
ATOM 1175 N N . SER A 1 148 ? 12.135 -10.121 -16.666 1.00 59.03 148 SER A N 1
ATOM 1176 C CA . SER A 1 148 ? 11.781 -10.022 -15.241 1.00 59.03 148 SER A CA 1
ATOM 1177 C C . SER A 1 148 ? 12.310 -11.177 -14.377 1.00 59.03 148 SER A C 1
ATOM 1179 O O . SER A 1 148 ? 12.049 -11.222 -13.171 1.00 59.03 148 SER A O 1
ATOM 1181 N N . ILE A 1 149 ? 13.065 -12.111 -14.975 1.00 51.53 149 ILE A N 1
ATOM 1182 C CA . ILE A 1 149 ? 13.793 -13.151 -14.245 1.00 51.53 149 ILE A CA 1
ATOM 1183 C C . ILE A 1 149 ? 14.928 -12.471 -13.476 1.00 51.53 149 ILE A C 1
ATOM 1185 O O . ILE A 1 149 ? 15.999 -12.193 -14.007 1.00 51.53 149 ILE A O 1
ATOM 1189 N N . ASP A 1 150 ? 14.626 -12.203 -12.210 1.00 53.53 150 ASP A N 1
ATOM 1190 C CA . ASP A 1 150 ? 15.486 -11.704 -11.145 1.00 53.53 150 ASP A CA 1
ATOM 1191 C C . ASP A 1 150 ? 16.857 -12.408 -11.160 1.00 53.53 150 ASP A C 1
ATOM 1193 O O . ASP A 1 150 ? 17.026 -13.515 -10.637 1.00 53.53 150 ASP A O 1
ATOM 1197 N N . TYR A 1 151 ? 17.856 -11.765 -11.772 1.00 42.31 151 TYR A N 1
ATOM 1198 C CA . TYR A 1 151 ? 19.234 -11.968 -11.354 1.00 42.31 151 TYR A CA 1
ATOM 1199 C C . TYR A 1 151 ? 19.271 -11.471 -9.921 1.00 42.31 151 TYR A C 1
ATOM 1201 O O . TYR A 1 151 ? 19.224 -10.267 -9.701 1.00 42.31 151 TYR A O 1
ATOM 1209 N N . GLY A 1 152 ? 19.299 -12.396 -8.961 1.00 43.53 152 GLY A N 1
ATOM 1210 C CA . GLY A 1 152 ? 19.528 -12.058 -7.568 1.00 43.53 152 GLY A CA 1
ATOM 1211 C C . GLY A 1 152 ? 20.831 -11.280 -7.482 1.00 43.53 152 GLY A C 1
ATOM 1212 O O . GLY A 1 152 ? 21.912 -11.870 -7.487 1.00 43.53 152 GLY A O 1
ATOM 1213 N N . THR A 1 153 ? 20.734 -9.953 -7.472 1.00 42.19 153 THR A N 1
ATOM 1214 C CA . THR A 1 153 ? 21.873 -9.096 -7.217 1.00 42.19 153 THR A CA 1
ATOM 1215 C C . THR A 1 153 ? 22.223 -9.366 -5.767 1.00 42.19 153 THR A C 1
ATOM 1217 O O . THR A 1 153 ? 21.517 -8.953 -4.847 1.00 42.19 153 THR A O 1
ATOM 1220 N N . ASN A 1 154 ? 23.284 -10.146 -5.572 1.00 40.25 154 ASN A N 1
ATOM 1221 C CA . ASN A 1 154 ? 24.046 -10.161 -4.337 1.00 40.25 154 ASN A CA 1
ATOM 1222 C C . ASN A 1 154 ? 24.625 -8.749 -4.168 1.00 40.25 154 ASN A C 1
ATOM 1224 O O . ASN A 1 154 ? 25.786 -8.507 -4.474 1.00 40.25 154 ASN A O 1
ATOM 1228 N N . GLU A 1 155 ? 23.797 -7.779 -3.785 1.00 43.22 155 GLU A N 1
ATOM 1229 C CA . GLU A 1 155 ? 24.309 -6.583 -3.137 1.00 43.22 155 GLU A CA 1
ATOM 1230 C C . GLU A 1 155 ? 24.661 -7.023 -1.724 1.00 43.22 155 GLU A C 1
ATOM 1232 O O . GLU A 1 155 ? 23.796 -7.173 -0.857 1.00 43.22 155 GLU A O 1
ATOM 1237 N N . ASP A 1 156 ? 25.938 -7.373 -1.586 1.00 41.00 156 ASP A N 1
ATOM 1238 C CA . ASP A 1 156 ? 26.585 -7.773 -0.352 1.00 41.00 156 ASP A CA 1
ATOM 1239 C C . ASP A 1 156 ? 26.192 -6.849 0.802 1.00 41.00 156 ASP A C 1
ATOM 1241 O O . ASP A 1 156 ? 26.116 -5.624 0.672 1.00 41.00 156 ASP A O 1
ATOM 1245 N N . ASP A 1 157 ? 25.962 -7.481 1.949 1.00 45.50 157 ASP A N 1
ATOM 1246 C CA . ASP A 1 157 ? 25.682 -6.846 3.223 1.00 45.50 157 ASP A CA 1
ATOM 1247 C C . ASP A 1 157 ? 26.740 -5.779 3.551 1.00 45.50 157 ASP A C 1
ATOM 1249 O O . ASP A 1 157 ? 27.854 -6.081 3.983 1.00 45.50 157 ASP A O 1
ATOM 1253 N N . LYS A 1 158 ? 26.365 -4.508 3.413 1.00 37.81 158 LYS A N 1
ATOM 1254 C CA . LYS A 1 158 ? 26.955 -3.432 4.204 1.00 37.81 158 LYS A CA 1
ATOM 1255 C C . LYS A 1 158 ? 25.872 -2.784 5.047 1.00 37.81 158 LYS A C 1
ATOM 1257 O O . LYS A 1 158 ? 25.051 -2.002 4.570 1.00 37.81 158 LYS A O 1
ATOM 1262 N N . GLU A 1 159 ? 25.859 -3.158 6.323 1.00 45.28 159 GLU A N 1
ATOM 1263 C CA . GLU A 1 159 ? 25.378 -2.274 7.378 1.00 45.28 159 GLU A CA 1
ATOM 1264 C C . GLU A 1 159 ? 26.305 -1.055 7.402 1.00 45.28 159 GLU A C 1
ATOM 1266 O O . GLU A 1 159 ? 27.334 -1.065 8.072 1.00 45.28 159 GLU A O 1
ATOM 1271 N N . ASP A 1 160 ? 25.974 -0.024 6.627 1.00 36.78 160 ASP A N 1
ATOM 1272 C CA . ASP A 1 160 ? 26.689 1.244 6.697 1.00 36.78 160 ASP A CA 1
ATOM 1273 C C . ASP A 1 160 ? 26.011 2.139 7.740 1.00 36.78 160 ASP A C 1
ATOM 1275 O O . ASP A 1 160 ? 24.945 2.729 7.539 1.00 36.78 160 ASP A O 1
ATOM 1279 N N . ASP A 1 161 ? 26.669 2.168 8.897 1.00 38.03 161 ASP A N 1
ATOM 1280 C CA . ASP A 1 161 ? 26.572 3.184 9.934 1.00 38.03 161 ASP A CA 1
ATOM 1281 C C . ASP A 1 161 ? 26.621 4.575 9.279 1.00 38.03 161 ASP A C 1
ATOM 1283 O O . ASP A 1 161 ? 27.484 4.864 8.441 1.00 38.03 161 ASP A O 1
ATOM 1287 N N . ALA A 1 162 ? 25.655 5.429 9.613 1.00 35.47 162 ALA A N 1
ATOM 1288 C CA . ALA A 1 162 ? 25.446 6.696 8.930 1.00 35.47 162 ALA A CA 1
ATOM 1289 C C . ALA A 1 162 ? 26.646 7.636 9.141 1.00 35.47 162 ALA A C 1
ATOM 1291 O O . ALA A 1 162 ? 26.762 8.309 10.165 1.00 35.47 162 ALA A O 1
ATOM 1292 N N . SER A 1 163 ? 27.511 7.726 8.130 1.00 35.31 163 SER A N 1
ATOM 1293 C CA . SER A 1 163 ? 28.444 8.834 7.954 1.00 35.31 163 SER A CA 1
ATOM 1294 C C . SER A 1 163 ? 28.059 9.601 6.693 1.00 35.31 163 SER A C 1
ATOM 1296 O O . SER A 1 163 ? 27.977 9.068 5.589 1.00 35.31 163 SER A O 1
ATOM 1298 N N . THR A 1 164 ? 27.721 10.867 6.907 1.00 41.75 164 THR A N 1
ATOM 1299 C CA . THR A 1 164 ? 27.255 11.819 5.905 1.00 41.75 164 THR A CA 1
ATOM 1300 C C . THR A 1 164 ? 28.347 12.074 4.870 1.00 41.75 164 THR A C 1
ATOM 1302 O O . THR A 1 164 ? 29.393 12.629 5.204 1.00 41.75 164 THR A O 1
ATOM 1305 N N . ALA A 1 165 ? 28.088 11.731 3.610 1.00 31.64 165 ALA A N 1
ATOM 1306 C CA . ALA A 1 165 ? 28.841 12.244 2.473 1.00 31.64 165 ALA A CA 1
ATOM 1307 C C . ALA A 1 165 ? 27.851 12.871 1.487 1.00 31.64 165 ALA A C 1
ATOM 1309 O O . ALA A 1 165 ? 27.087 12.180 0.814 1.00 31.64 165 ALA A O 1
ATOM 1310 N N . GLU A 1 166 ? 27.837 14.201 1.467 1.00 42.28 166 GLU A N 1
ATOM 1311 C CA . GLU A 1 166 ? 27.155 14.997 0.457 1.00 42.28 166 GLU A CA 1
ATOM 1312 C C . GLU A 1 166 ? 27.782 14.714 -0.915 1.00 42.28 166 GLU A C 1
ATOM 1314 O O . GLU A 1 166 ? 28.989 14.863 -1.106 1.00 42.28 166 GLU A O 1
ATOM 1319 N N . GLY A 1 167 ? 26.951 14.290 -1.864 1.00 34.12 167 GLY A N 1
ATOM 1320 C CA . GLY A 1 167 ? 27.305 14.124 -3.266 1.00 34.12 167 GLY A CA 1
ATOM 1321 C C . GLY A 1 167 ? 26.199 14.724 -4.118 1.00 34.12 167 GLY A C 1
ATOM 1322 O O . GLY A 1 167 ? 25.060 14.260 -4.099 1.00 34.12 167 GLY A O 1
ATOM 1323 N N . GLU A 1 168 ? 26.530 15.804 -4.811 1.00 42.78 168 GLU A N 1
ATOM 1324 C CA . GLU A 1 168 ? 25.651 16.522 -5.721 1.00 42.78 168 GLU A CA 1
ATOM 1325 C C . GLU A 1 168 ? 25.220 15.628 -6.893 1.00 42.78 168 GLU A C 1
ATOM 1327 O O . GLU A 1 168 ? 25.988 15.407 -7.820 1.00 42.78 168 GLU A O 1
ATOM 1332 N N . GLU A 1 169 ? 23.970 15.166 -6.908 1.00 39.59 169 GLU A N 1
ATOM 1333 C CA . GLU A 1 169 ? 23.223 15.023 -8.163 1.00 39.59 169 GLU A CA 1
ATOM 1334 C C . GLU A 1 169 ? 21.714 15.040 -7.887 1.00 39.59 169 GLU A C 1
ATOM 1336 O O . GLU A 1 169 ? 21.016 14.027 -7.857 1.00 39.59 169 GLU A O 1
ATOM 1341 N N . TRP A 1 170 ? 21.188 16.241 -7.653 1.00 40.97 170 TRP A N 1
ATOM 1342 C CA . TRP A 1 170 ? 19.751 16.482 -7.560 1.00 40.97 170 TRP A CA 1
ATOM 1343 C C . TRP A 1 170 ? 19.105 16.331 -8.942 1.00 40.97 170 TRP A C 1
ATOM 1345 O O . TRP A 1 170 ? 18.773 17.315 -9.608 1.00 40.97 170 TRP A O 1
ATOM 1355 N N . ARG A 1 171 ? 18.877 15.094 -9.385 1.00 43.97 171 ARG A N 1
ATOM 1356 C CA . ARG A 1 171 ? 17.940 14.841 -10.482 1.00 43.97 171 ARG A CA 1
ATOM 1357 C C . ARG A 1 171 ? 16.526 14.965 -9.926 1.00 43.97 171 ARG A C 1
ATOM 1359 O O . ARG A 1 171 ? 15.990 14.054 -9.305 1.00 43.97 171 ARG A O 1
ATOM 1366 N N . LYS A 1 172 ? 15.952 16.157 -10.107 1.00 41.22 172 LYS A N 1
ATOM 1367 C CA . LYS A 1 172 ? 14.531 16.459 -9.896 1.00 41.22 172 LYS A CA 1
ATOM 1368 C C . LYS A 1 172 ? 13.677 15.423 -10.632 1.00 41.22 172 LYS A C 1
ATOM 1370 O O . LYS A 1 172 ? 13.557 15.491 -11.849 1.00 41.22 172 LYS A O 1
ATOM 1375 N N . PHE A 1 173 ? 13.052 14.509 -9.897 1.00 37.03 173 PHE A N 1
ATOM 1376 C CA . PHE A 1 173 ? 12.052 13.601 -10.450 1.00 37.03 173 PHE A CA 1
ATOM 1377 C C . PHE A 1 173 ? 10.647 14.157 -10.210 1.00 37.03 173 PHE A C 1
ATOM 1379 O O . PHE A 1 173 ? 10.166 14.274 -9.086 1.00 37.03 173 PHE A O 1
ATOM 1386 N N . GLY A 1 174 ? 10.002 14.512 -11.313 1.00 50.97 174 GLY A N 1
ATOM 1387 C CA . GLY A 1 174 ? 8.577 14.781 -11.447 1.00 50.97 174 GLY A CA 1
ATOM 1388 C C . GLY A 1 174 ? 8.171 14.401 -12.870 1.00 50.97 174 GLY A C 1
ATOM 1389 O O . GLY A 1 174 ? 9.028 14.303 -13.746 1.00 50.97 174 GLY A O 1
ATOM 1390 N N . ALA A 1 175 ? 6.881 14.182 -13.120 1.00 51.44 175 ALA A N 1
ATOM 1391 C CA . ALA A 1 175 ? 6.335 13.703 -14.399 1.00 51.44 175 ALA A CA 1
ATOM 1392 C C . ALA A 1 175 ? 6.510 14.667 -15.606 1.00 51.44 175 ALA A C 1
ATOM 1394 O O . ALA A 1 175 ? 5.797 14.552 -16.597 1.00 51.44 175 ALA A O 1
ATOM 1395 N N . ALA A 1 176 ? 7.429 15.632 -15.527 1.00 50.69 176 ALA A N 1
ATOM 1396 C CA . ALA A 1 176 ? 7.587 16.725 -16.480 1.00 50.69 176 ALA A CA 1
ATOM 1397 C C . ALA A 1 176 ? 8.658 16.484 -17.560 1.00 50.69 176 ALA A C 1
ATOM 1399 O O . ALA A 1 176 ? 8.607 17.144 -18.593 1.00 50.69 176 ALA A O 1
ATOM 14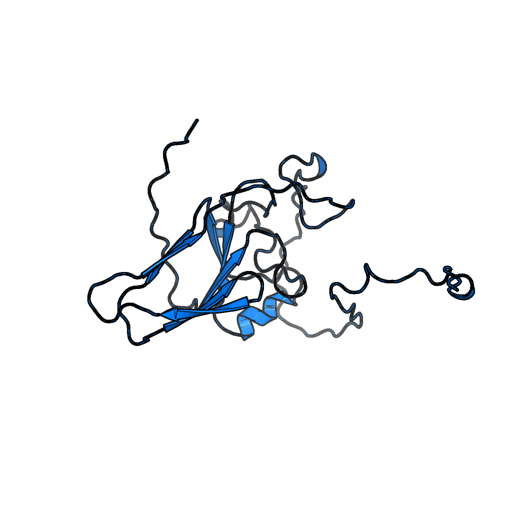00 N N . ASP A 1 177 ? 9.602 15.549 -17.386 1.00 46.53 177 ASP A N 1
ATOM 1401 C CA . ASP A 1 177 ? 10.651 15.342 -18.403 1.00 46.53 177 ASP A CA 1
ATOM 1402 C C . ASP A 1 177 ? 10.140 14.641 -19.673 1.00 46.53 177 ASP A C 1
ATOM 1404 O O . ASP A 1 177 ? 10.676 14.869 -20.755 1.00 46.53 177 ASP A O 1
ATOM 1408 N N . THR A 1 178 ? 9.051 13.870 -19.590 1.00 51.00 178 THR A N 1
ATOM 1409 C CA . THR A 1 178 ? 8.409 13.246 -20.763 1.00 51.00 178 THR A CA 1
ATOM 1410 C C . THR A 1 178 ? 7.665 14.263 -21.649 1.00 51.00 178 THR A C 1
ATOM 1412 O O . THR A 1 178 ? 7.251 13.924 -22.751 1.00 51.00 178 THR A O 1
ATOM 1415 N N . PHE A 1 179 ? 7.509 15.514 -21.197 1.00 48.91 179 PHE A N 1
ATOM 1416 C CA . PHE A 1 179 ? 6.847 16.604 -21.930 1.00 48.91 179 PHE A CA 1
ATOM 1417 C C . PHE A 1 179 ? 7.822 17.680 -22.429 1.00 48.91 179 PHE A C 1
ATOM 1419 O O . PHE A 1 179 ? 7.425 18.819 -22.674 1.00 48.91 179 PHE A O 1
ATOM 1426 N N . LYS A 1 180 ? 9.106 17.352 -22.598 1.00 49.28 180 LYS A N 1
ATOM 1427 C CA . LYS A 1 180 ? 10.024 18.250 -23.302 1.00 49.28 180 LYS A CA 1
ATOM 1428 C C . LYS A 1 180 ? 9.778 18.146 -24.804 1.00 49.28 180 LYS A C 1
ATOM 1430 O O . LYS A 1 180 ? 10.017 17.103 -25.409 1.00 49.28 180 LYS A O 1
ATOM 1435 N N . ILE A 1 181 ? 9.294 19.237 -25.395 1.00 52.38 181 ILE A N 1
ATOM 1436 C CA . ILE A 1 181 ? 9.405 19.450 -26.838 1.00 52.38 181 ILE A CA 1
ATOM 1437 C C . ILE A 1 181 ? 10.913 19.446 -27.143 1.00 52.38 181 ILE A C 1
ATOM 1439 O O . ILE A 1 181 ? 11.638 20.182 -26.470 1.00 52.38 181 ILE A O 1
ATOM 1443 N N . PRO A 1 182 ? 11.411 18.603 -28.064 1.00 56.75 182 PRO A N 1
ATOM 1444 C CA . PRO A 1 182 ? 12.818 18.617 -28.445 1.00 56.75 182 PRO A CA 1
ATOM 1445 C C . PRO A 1 182 ? 13.227 20.022 -28.895 1.00 56.75 182 PRO A C 1
ATOM 1447 O O . PRO A 1 182 ? 12.465 20.667 -29.614 1.00 56.75 182 PRO A O 1
ATOM 1450 N N . ASP A 1 183 ? 14.434 20.467 -28.540 1.00 56.59 183 ASP A N 1
ATOM 1451 C CA . ASP A 1 183 ? 14.977 21.780 -28.942 1.00 56.59 183 ASP A CA 1
ATOM 1452 C C . ASP A 1 183 ? 15.057 21.965 -30.479 1.00 56.59 183 ASP A C 1
ATOM 1454 O O . ASP A 1 183 ? 15.331 23.056 -30.972 1.00 56.59 183 ASP A O 1
ATOM 1458 N N . GLU A 1 184 ? 14.789 20.905 -31.248 1.00 55.56 184 GLU A N 1
ATOM 1459 C CA . GLU A 1 184 ? 14.743 20.878 -32.712 1.00 55.56 184 GLU A CA 1
ATOM 1460 C C . GLU A 1 184 ? 13.356 21.175 -33.316 1.00 55.56 184 GLU A C 1
ATOM 1462 O O . GLU A 1 184 ? 13.216 21.194 -34.540 1.00 55.56 184 GLU A O 1
ATOM 1467 N N . VAL A 1 185 ? 12.312 21.406 -32.510 1.00 55.66 185 VAL A N 1
ATOM 1468 C CA . VAL A 1 185 ? 10.989 21.764 -33.047 1.00 55.66 185 VAL A CA 1
ATOM 1469 C C . VAL A 1 185 ? 10.887 23.278 -33.216 1.00 55.66 185 VAL A C 1
ATOM 1471 O O . VAL A 1 185 ? 10.618 24.012 -32.266 1.00 55.66 185 VAL A O 1
ATOM 1474 N N . ASP A 1 186 ? 11.066 23.747 -34.451 1.00 55.91 186 ASP A N 1
ATOM 1475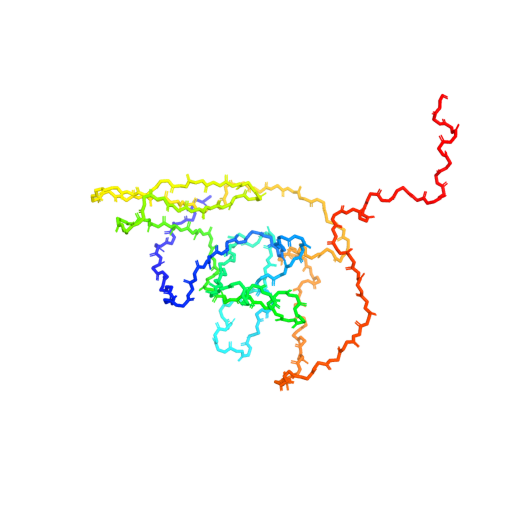 C CA . ASP A 1 186 ? 10.801 25.137 -34.819 1.00 55.91 186 ASP A CA 1
ATOM 1476 C C . ASP A 1 186 ? 9.288 25.419 -34.792 1.00 55.91 186 ASP A C 1
ATOM 1478 O O . ASP A 1 186 ? 8.515 25.011 -35.662 1.00 55.91 186 ASP A O 1
ATOM 1482 N N . ILE A 1 187 ? 8.864 26.121 -33.744 1.00 59.22 187 ILE A N 1
ATOM 1483 C CA . ILE A 1 187 ? 7.470 26.487 -33.468 1.00 59.22 187 ILE A CA 1
ATOM 1484 C C . ILE A 1 187 ? 6.974 27.627 -34.378 1.00 59.22 187 ILE A C 1
ATOM 1486 O O . ILE A 1 187 ? 5.801 27.991 -34.317 1.00 59.22 187 ILE A O 1
ATOM 1490 N N . SER A 1 188 ? 7.831 28.190 -35.240 1.00 59.50 188 SER A N 1
ATOM 1491 C CA . SER A 1 188 ? 7.473 29.289 -36.149 1.00 59.50 188 SER A CA 1
ATOM 1492 C C . SER A 1 188 ? 6.566 28.875 -37.316 1.00 59.50 188 SER A C 1
ATOM 1494 O O . SER A 1 188 ? 6.003 29.738 -37.989 1.00 59.50 188 SER A O 1
ATOM 1496 N N . HIS A 1 189 ? 6.360 27.571 -37.527 1.00 54.53 189 HIS A N 1
ATOM 1497 C CA . HIS A 1 189 ? 5.465 27.034 -38.558 1.00 54.53 189 HIS A CA 1
ATOM 1498 C C . HIS A 1 189 ? 4.045 26.713 -38.065 1.00 54.53 189 HIS A C 1
ATOM 1500 O O . HIS A 1 189 ? 3.229 26.206 -38.834 1.00 54.53 189 HIS A O 1
ATOM 1506 N N . LEU A 1 190 ? 3.728 27.011 -36.802 1.00 53.41 190 LEU A N 1
ATOM 1507 C CA . LEU A 1 190 ? 2.366 26.937 -36.272 1.00 53.41 190 LEU A CA 1
ATOM 1508 C C . LEU A 1 190 ? 1.708 28.325 -36.315 1.00 53.41 190 LEU A C 1
ATOM 1510 O O . LEU A 1 190 ? 1.518 28.972 -35.286 1.00 53.41 190 LEU A O 1
ATOM 1514 N N . SER A 1 191 ? 1.359 28.768 -37.525 1.00 44.28 191 SER A N 1
ATOM 1515 C CA . SER A 1 191 ? 0.305 29.755 -37.793 1.00 44.28 191 SER A CA 1
ATOM 1516 C C . SER A 1 191 ? -0.275 29.567 -39.185 1.00 44.28 191 SER A C 1
ATOM 1518 O O . SER A 1 191 ? 0.484 29.206 -40.108 1.00 44.28 191 SER A O 1
#

Secondary structure (DSSP, 8-state):
--PPPPPPPP----TT--EEEEESSS-BTTTB-SS----TTSTTTTTPPPP-TTS--EEEEEE-SHHHHHGGGSTT---EEEEEESEEEEEE---S-SEEEEEETTEEEEEEPPSSS--EEEEEE----------TT-SS--TT-GGGS------------------------STTGGG---TT--GGG--

Organism: Saponaria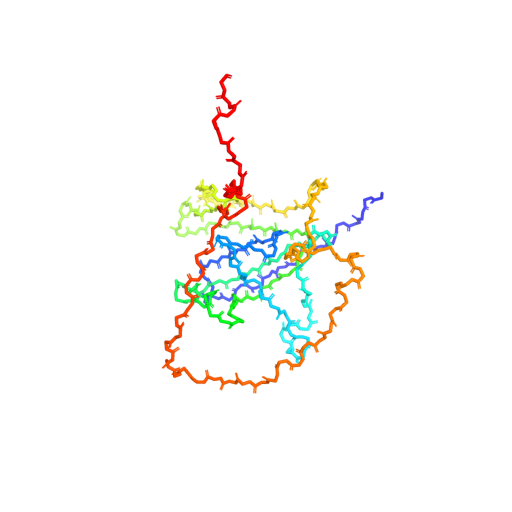 officinalis (NCBI:txid3572)

InterPro domains:
  IPR000756 Diacylglycerol kinase, accessory domain [PF00609] (6-108)
  IPR000756 Diacylglycerol kinase, accessory domain [SM00045] (1-108)
  IPR016064 NAD kinase/diacylglycerol kinase-like domain superfamily [SSF111331] (10-110)
  IPR037607 Diacylglycerol kinase [PTHR11255] (7-139)